Protein AF-A0A9D6UN25-F1 (afdb_monomer_lite)

Secondary structure (DSSP, 8-state):
--PPPP-------EEEEEEEEEEEEEETTEEEEEEEEEEEEEESEEEEEEEEEEEEEEE-GGG-EEEEEEEEES--HHHHS-S-STTHHHHHHHHHT----EEEETTEEEE-EEEEEEEEEEEEETTEEEEEEEEEEEEEEEEEEE---TTSS-TTTEEE-TTSS-EEEEEEEEEEEEEEEEEEEEEETTEEEEEEEEEEEEEEE-S-TTSSHHHHHHHHEEEEEEEEEEEEEEEE-TTT--EEEEEEEEE-SS-BPP----SS-S----SEEEEEEEEEEP--TT--S-EEEEEEE--TT--S------TT-

Radius of gyration: 21.94 Å; chains: 1; bounding box: 62×47×75 Å

pLDDT: mean 82.1, std 14.58, range [36.0, 97.31]

Foldseek 3Di:
DDDPDPPPPAFDKDKDKDKDWDKDDPDVQKIKTWIWMWMWIDHVHTDIDIKIKMKIWGHPDQQFIKIKIKIKFDDPLCLQDPCDDPCNVVSVVVSVVDDFDWWAAQQDIDTKMKIKIKMKTWHDDPQKIKMKMKMKMKIAQDKDKAQDPPPLDDPRAWDQDPVDNITIGGLGIAMKIKMKIKMKGDPDPWKIKMKMKMKIWWWAFAPACQPDGSVSVSVRTHTDIKIKMKMKMWGADPPQRKIKIKMEMDIDARTQDHPDSDSHDNDDDAYAIKIKIKTWDPDDPPDPDIDIDIDIDHRPVPGRDHDDDDPVD

Sequence (313 aa):
MSGPGNAQEMPVFRTMSLKVADRQQITEGISLDYGALMEAVAFIERLNVFSPWARLNYDLGEAGRIEVGFSSGAPATDLLTPASGDNAAQNALLGLAMFPRVSMRDGRARVQNNQTYEIGYRKVDGGRTYAASLYQDSVRNGTVLMSAPLGFFGTADLLPDLASNSSIFNVGSYRSVGYTASVAQSISQHWTASMAVGNSGVLAPVGDINSGGADGVRHNLRPVRRPWATARISGQFPRSGTRLAGAYMWTTHGTLGPAHAWLTQSWQPQLGLNLQVKQPIPAMGGIPGRFEMTAELRNLLAQGYVPLMSPDG

Structure (mmCIF, N/CA/C/O backbone):
data_AF-A0A9D6UN25-F1
#
_entry.id   AF-A0A9D6UN25-F1
#
loop_
_atom_site.group_PDB
_atom_site.id
_atom_site.type_symbol
_atom_site.label_atom_id
_atom_site.label_alt_id
_atom_site.label_comp_id
_atom_site.label_asym_id
_atom_site.label_entity_id
_atom_site.label_seq_id
_atom_site.pdbx_PDB_ins_code
_atom_site.Cartn_x
_atom_site.Cartn_y
_atom_site.Cartn_z
_atom_site.occupancy
_atom_site.B_iso_or_equiv
_atom_site.auth_seq_id
_atom_site.auth_comp_id
_atom_site.auth_asym_id
_atom_site.auth_atom_id
_atom_site.pdbx_PDB_model_num
ATOM 1 N N . MET A 1 1 ? -1.541 24.120 -47.871 1.00 36.69 1 MET A N 1
ATOM 2 C CA . MET A 1 1 ? -2.230 22.823 -48.029 1.00 36.69 1 MET A CA 1
ATOM 3 C C . MET A 1 1 ? -1.881 21.979 -46.820 1.00 36.69 1 MET A C 1
ATOM 5 O O . MET A 1 1 ? -0.739 21.566 -46.691 1.00 36.69 1 MET A O 1
ATOM 9 N N . SER A 1 2 ? -2.828 21.840 -45.899 1.00 38.00 2 SER A N 1
ATOM 10 C CA . SER A 1 2 ? -2.660 21.179 -44.602 1.00 38.00 2 SER A CA 1
ATOM 11 C C . SER A 1 2 ? -3.348 19.818 -44.689 1.00 38.00 2 SER A C 1
ATOM 13 O O . SER A 1 2 ? -4.555 19.771 -44.917 1.00 38.00 2 SER A O 1
ATOM 15 N N . GLY A 1 3 ? -2.598 18.722 -44.579 1.00 36.00 3 GLY A N 1
ATOM 16 C CA . GLY A 1 3 ? -3.182 17.383 -44.470 1.00 36.00 3 GLY A CA 1
ATOM 17 C C . GLY A 1 3 ? -3.699 17.147 -43.046 1.00 36.00 3 GLY A C 1
ATOM 18 O O . GLY A 1 3 ? -3.034 17.580 -42.102 1.00 36.00 3 GLY A O 1
ATOM 19 N N . PRO A 1 4 ? -4.858 16.496 -42.851 1.00 44.06 4 PRO A N 1
ATOM 20 C CA . PRO A 1 4 ? -5.303 16.124 -41.517 1.00 44.06 4 PRO A CA 1
ATOM 21 C C . PRO A 1 4 ? -4.364 15.037 -40.986 1.00 44.06 4 PRO A C 1
ATOM 23 O O . PRO A 1 4 ? -4.257 13.955 -41.561 1.00 44.06 4 PRO A O 1
ATOM 26 N N . GLY A 1 5 ? -3.638 15.347 -39.911 1.00 39.81 5 GLY A N 1
ATOM 27 C CA . GLY A 1 5 ? -2.877 14.351 -39.167 1.00 39.81 5 GLY A CA 1
ATOM 28 C C . GLY A 1 5 ? -3.845 13.306 -38.629 1.00 39.81 5 GLY A C 1
ATOM 29 O O . GLY A 1 5 ? -4.787 13.652 -37.917 1.00 39.81 5 GLY A O 1
ATOM 30 N N . ASN A 1 6 ? -3.638 12.046 -39.012 1.00 38.91 6 ASN A N 1
ATOM 31 C CA . ASN A 1 6 ? -4.388 10.917 -38.478 1.00 38.91 6 ASN A CA 1
ATOM 32 C C . ASN A 1 6 ? -4.366 10.993 -36.949 1.00 38.91 6 ASN A C 1
ATOM 34 O O . ASN A 1 6 ? -3.294 10.958 -36.342 1.00 38.91 6 ASN A O 1
ATOM 38 N N . ALA A 1 7 ? -5.545 11.103 -36.334 1.00 42.62 7 ALA A N 1
ATOM 39 C CA . ALA A 1 7 ? -5.691 10.856 -34.912 1.00 42.62 7 ALA A CA 1
ATOM 40 C C . ALA A 1 7 ? -5.184 9.432 -34.668 1.00 42.62 7 ALA A C 1
ATOM 42 O O . ALA A 1 7 ? -5.748 8.473 -35.191 1.00 42.62 7 ALA A O 1
ATOM 43 N N . GLN A 1 8 ? -4.063 9.301 -33.965 1.00 48.19 8 GLN A N 1
ATOM 44 C CA . GLN A 1 8 ? -3.516 8.002 -33.622 1.00 48.19 8 GLN A CA 1
ATOM 45 C C . GLN A 1 8 ? -4.545 7.310 -32.726 1.00 48.19 8 GLN A C 1
ATOM 47 O O . GLN A 1 8 ? -4.742 7.730 -31.587 1.00 48.19 8 GLN A O 1
ATOM 52 N N . GLU A 1 9 ? -5.262 6.321 -33.271 1.00 51.62 9 GLU A N 1
ATOM 53 C CA . GLU A 1 9 ? -6.250 5.543 -32.525 1.00 51.62 9 GLU A CA 1
ATOM 54 C C . GLU A 1 9 ? -5.552 4.942 -31.305 1.00 51.62 9 GLU A C 1
ATOM 56 O O . GLU A 1 9 ? -4.726 4.033 -31.414 1.00 51.62 9 GLU A 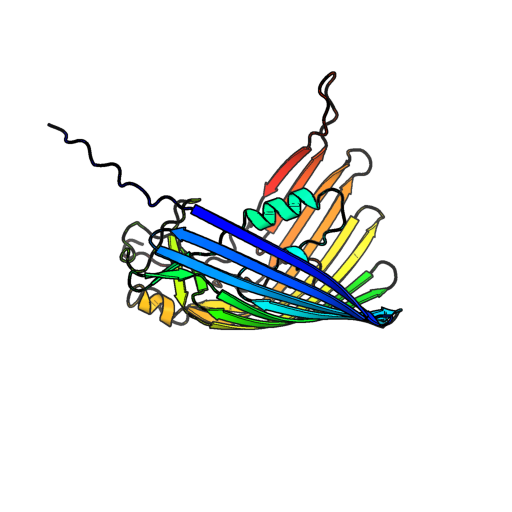O 1
ATOM 61 N N . MET A 1 10 ? -5.838 5.498 -30.127 1.00 58.22 10 MET A N 1
ATOM 62 C CA . MET A 1 10 ? -5.342 4.934 -28.885 1.00 58.22 10 MET A CA 1
ATOM 63 C C . MET A 1 10 ? -5.956 3.539 -28.715 1.00 58.22 10 MET A C 1
ATOM 65 O O . MET A 1 10 ? -7.168 3.388 -28.901 1.00 58.22 10 MET A O 1
ATOM 69 N N . PRO A 1 11 ? -5.159 2.514 -28.360 1.00 66.62 11 PRO A N 1
ATOM 70 C CA . PRO A 1 11 ? -5.677 1.171 -28.151 1.00 66.62 11 PRO A CA 1
ATOM 71 C C . PRO A 1 11 ? -6.823 1.198 -27.141 1.00 66.62 11 PRO A C 1
ATOM 73 O O . PRO A 1 11 ? -6.664 1.684 -26.020 1.00 66.62 11 PRO A O 1
ATOM 76 N N . VAL A 1 12 ? -7.982 0.662 -27.529 1.00 75.25 12 VAL A N 1
ATOM 77 C CA . VAL A 1 12 ? -9.136 0.588 -26.631 1.00 75.25 12 VAL A CA 1
ATOM 78 C C . VAL A 1 12 ? -8.800 -0.358 -25.483 1.00 75.25 12 VAL A C 1
ATOM 80 O O . VAL A 1 12 ? -8.637 -1.561 -25.687 1.00 75.25 12 VAL A O 1
ATOM 83 N N . PHE A 1 13 ? -8.722 0.189 -24.273 1.00 74.00 13 PHE A N 1
ATOM 84 C CA . PHE A 1 13 ? -8.531 -0.579 -23.051 1.00 74.00 13 PHE A CA 1
ATOM 85 C C . PHE A 1 13 ? -9.849 -1.254 -22.654 1.00 74.00 13 PHE A C 1
ATOM 87 O O . PHE A 1 13 ? -10.873 -0.588 -22.495 1.00 74.00 13 PHE A O 1
ATOM 94 N N . ARG A 1 14 ? -9.846 -2.584 -22.508 1.00 81.12 14 ARG A N 1
ATOM 95 C CA . ARG A 1 14 ? -11.013 -3.352 -22.040 1.00 81.12 14 ARG A CA 1
ATOM 96 C C . ARG A 1 14 ? -10.609 -4.304 -20.932 1.00 81.12 14 ARG A C 1
ATOM 98 O O . ARG A 1 14 ? -9.611 -5.011 -21.065 1.00 81.12 14 ARG A O 1
ATOM 105 N N . THR A 1 15 ? -11.424 -4.381 -19.887 1.00 78.19 15 THR A N 1
ATOM 106 C CA . THR A 1 15 ? -11.222 -5.316 -18.781 1.00 78.19 15 THR A CA 1
ATOM 107 C C . THR A 1 15 ? -12.487 -6.090 -18.468 1.00 78.19 15 THR A C 1
ATOM 109 O O . THR A 1 15 ? -13.602 -5.589 -18.599 1.00 78.19 15 THR A O 1
ATOM 112 N N . MET A 1 16 ? -12.300 -7.335 -18.052 1.00 85.31 16 MET A N 1
ATOM 113 C CA . MET A 1 16 ? -13.329 -8.154 -17.429 1.00 85.31 16 MET A CA 1
ATOM 114 C C . MET A 1 16 ? -12.735 -8.754 -16.164 1.00 85.31 16 MET A C 1
ATOM 116 O O . MET A 1 16 ? -11.655 -9.341 -16.225 1.00 85.31 16 MET A O 1
ATOM 120 N N . SER A 1 17 ? -13.433 -8.613 -15.041 1.00 84.25 17 SER A N 1
ATOM 121 C CA . SER A 1 17 ? -13.011 -9.152 -13.753 1.00 84.25 17 SER A CA 1
ATOM 122 C C . SER A 1 17 ? -14.072 -10.084 -13.170 1.00 84.25 17 SER A C 1
ATOM 124 O O . SER A 1 17 ? -15.274 -9.839 -13.271 1.00 84.25 17 SER A O 1
ATOM 126 N N . LEU A 1 18 ? -13.617 -11.181 -12.570 1.00 86.12 18 LEU A N 1
ATOM 127 C CA . LEU A 1 18 ? -14.427 -12.118 -11.801 1.00 86.12 18 LEU A CA 1
ATOM 128 C C . LEU A 1 18 ? -13.762 -12.307 -10.444 1.00 86.12 18 LEU A C 1
ATOM 130 O O . LEU A 1 18 ? -12.589 -12.669 -10.371 1.00 86.12 18 LEU A O 1
ATOM 134 N N . LYS A 1 19 ? -14.521 -12.096 -9.372 1.00 85.00 19 LYS A N 1
ATOM 135 C CA . LYS A 1 19 ? -14.033 -12.259 -8.006 1.00 85.00 19 LYS A CA 1
ATOM 136 C C . LYS A 1 19 ? -14.842 -13.314 -7.273 1.00 85.00 19 LYS A C 1
ATOM 138 O O . LYS A 1 19 ? -16.069 -13.286 -7.319 1.00 85.00 19 LYS A O 1
ATOM 143 N N . VAL A 1 20 ? -14.148 -14.198 -6.567 1.00 88.62 20 VAL A N 1
ATOM 144 C CA . VAL A 1 20 ? -14.739 -15.197 -5.673 1.00 88.62 20 VAL A CA 1
ATOM 145 C C . VAL A 1 20 ? -14.045 -15.086 -4.323 1.00 88.62 20 VAL A C 1
ATOM 147 O O . VAL A 1 20 ? -12.822 -14.970 -4.268 1.00 88.62 20 VAL A O 1
ATOM 150 N N . ALA A 1 21 ? -14.820 -15.091 -3.244 1.00 88.62 21 ALA A N 1
ATOM 151 C CA . ALA A 1 21 ? -14.317 -15.001 -1.882 1.00 88.62 21 ALA A CA 1
ATOM 152 C C . ALA A 1 21 ? -15.248 -15.758 -0.937 1.00 88.62 21 ALA A C 1
ATOM 154 O O . ALA A 1 21 ? -16.461 -15.764 -1.151 1.00 88.62 21 ALA A O 1
ATOM 155 N N . ASP A 1 22 ? -14.680 -16.355 0.102 1.00 89.56 22 ASP A N 1
ATOM 156 C CA . ASP A 1 22 ? -15.412 -17.069 1.140 1.00 89.56 22 ASP A CA 1
ATOM 157 C C . ASP A 1 22 ? -14.678 -16.972 2.492 1.00 89.56 22 ASP A C 1
ATOM 159 O O . ASP A 1 22 ? -13.502 -16.596 2.571 1.00 89.56 22 ASP A O 1
ATOM 163 N N . ARG A 1 23 ? -15.395 -17.286 3.572 1.00 93.06 23 ARG A N 1
ATOM 164 C CA . ARG A 1 23 ? -14.870 -17.362 4.936 1.00 93.06 23 ARG A CA 1
ATOM 165 C C . ARG A 1 23 ? -15.282 -18.680 5.569 1.00 93.06 23 ARG A C 1
ATOM 167 O O . ARG A 1 23 ? -16.466 -18.962 5.718 1.00 93.06 23 ARG A O 1
ATOM 174 N N . GLN A 1 24 ? -14.299 -19.407 6.086 1.00 95.69 24 GLN A N 1
ATOM 175 C CA . GLN A 1 24 ? -14.514 -20.649 6.813 1.00 95.69 24 GLN A CA 1
ATOM 176 C C . GLN A 1 24 ? -14.057 -20.519 8.270 1.00 95.69 24 GLN A C 1
ATOM 178 O O . GLN A 1 24 ? -12.922 -20.134 8.548 1.00 95.69 24 GLN A O 1
ATOM 183 N N . GLN A 1 25 ? -14.924 -20.878 9.217 1.00 96.94 25 GLN A N 1
ATOM 184 C CA . GLN A 1 25 ? -14.521 -21.082 10.609 1.00 96.94 25 GLN A CA 1
ATOM 185 C C . GLN A 1 25 ? -13.914 -22.486 10.741 1.00 96.94 25 GLN A C 1
ATOM 187 O O . GLN A 1 25 ? -14.581 -23.465 10.410 1.00 96.94 25 GLN A O 1
ATOM 192 N N . ILE A 1 26 ? -12.662 -22.591 11.193 1.00 96.44 26 ILE A N 1
ATOM 193 C CA . ILE A 1 26 ? -11.967 -23.883 11.337 1.00 96.44 26 ILE A CA 1
ATOM 194 C C . ILE A 1 26 ? -12.243 -24.475 12.724 1.00 96.44 26 ILE A C 1
ATOM 196 O O . ILE A 1 26 ? -12.644 -25.629 12.841 1.00 96.44 26 ILE A O 1
ATOM 200 N N . THR A 1 27 ? -12.057 -23.672 13.773 1.00 95.50 27 THR A N 1
ATOM 201 C CA . THR A 1 27 ? -12.323 -24.027 15.179 1.00 95.50 27 THR A CA 1
ATOM 202 C C . THR A 1 27 ? -12.860 -22.814 15.926 1.00 95.50 27 THR A C 1
ATOM 204 O O . THR A 1 27 ? -12.886 -21.710 15.384 1.00 95.50 27 THR A O 1
ATOM 207 N N . GLU A 1 28 ? -13.211 -22.959 17.202 1.00 91.31 28 GLU A N 1
ATOM 208 C CA . GLU A 1 28 ? -13.328 -21.800 18.090 1.00 91.31 28 GLU A CA 1
ATOM 209 C C . GLU A 1 28 ? -11.982 -21.052 18.115 1.00 91.31 28 GLU A C 1
ATOM 211 O O . GLU A 1 28 ? -10.927 -21.652 18.320 1.00 91.31 28 GLU A O 1
ATOM 216 N N . GLY A 1 29 ? -12.001 -19.761 17.781 1.00 93.19 29 GLY A N 1
ATOM 217 C CA . GLY A 1 29 ? -10.808 -18.913 17.718 1.00 93.19 29 GLY A CA 1
ATOM 218 C C . GLY A 1 29 ? -10.028 -18.917 16.396 1.00 93.19 29 GLY A C 1
ATOM 219 O O . GLY A 1 29 ? -9.259 -17.987 16.189 1.00 93.19 29 GLY A O 1
ATOM 220 N N . ILE A 1 30 ? -10.226 -19.861 15.464 1.00 97.31 30 ILE A N 1
ATOM 221 C CA . ILE A 1 30 ? -9.490 -19.880 14.180 1.00 97.31 30 ILE A CA 1
ATOM 222 C C . ILE A 1 30 ? -10.441 -19.764 12.989 1.00 97.31 30 ILE A C 1
ATOM 224 O O . ILE A 1 30 ? -11.341 -20.589 12.816 1.00 97.31 30 ILE A O 1
ATOM 228 N N . SER A 1 31 ? -10.200 -18.779 12.121 1.00 96.81 31 SER A N 1
ATOM 229 C CA . SER A 1 31 ? -10.940 -18.589 10.870 1.00 96.81 31 SER A CA 1
ATOM 230 C C . SER A 1 31 ? -10.018 -18.345 9.680 1.00 96.81 31 SER A C 1
ATOM 232 O O . SER A 1 31 ? -8.928 -17.795 9.821 1.00 96.81 31 SER A O 1
ATOM 234 N N . LEU A 1 32 ? -10.469 -18.745 8.496 1.00 95.94 32 LEU A N 1
ATOM 235 C CA . LEU A 1 32 ? -9.773 -18.559 7.231 1.00 95.94 32 LEU A CA 1
ATOM 236 C C . LEU A 1 32 ? -10.644 -17.729 6.288 1.00 95.94 32 LEU A C 1
ATOM 238 O O . LEU A 1 32 ? -11.724 -18.162 5.894 1.00 95.94 32 LEU A O 1
ATOM 242 N N . ASP A 1 33 ? -10.155 -16.551 5.916 1.00 93.38 33 ASP A N 1
ATOM 243 C CA . ASP A 1 33 ? -10.656 -15.784 4.777 1.00 93.38 33 ASP A CA 1
ATOM 244 C C . ASP A 1 33 ? -9.877 -16.226 3.531 1.00 93.38 33 ASP A C 1
ATOM 246 O O . ASP A 1 33 ? -8.647 -16.278 3.581 1.00 93.38 33 ASP A O 1
ATOM 250 N N . TYR A 1 34 ? -10.530 -16.523 2.409 1.00 93.44 34 TYR A N 1
ATOM 251 C CA . TYR A 1 34 ? -9.824 -16.886 1.175 1.00 93.44 34 TYR A CA 1
ATOM 252 C C . TYR A 1 34 ? -10.600 -16.495 -0.081 1.00 93.44 34 TYR A C 1
ATOM 254 O O . TYR A 1 34 ? -11.821 -16.344 -0.066 1.00 93.44 34 TYR A O 1
ATOM 262 N N . GLY A 1 35 ? -9.888 -16.334 -1.192 1.00 91.81 35 GLY A N 1
ATOM 263 C CA . GLY A 1 35 ? -10.510 -15.974 -2.456 1.00 91.81 35 GLY A CA 1
ATOM 264 C C . GLY A 1 35 ? -9.524 -15.818 -3.601 1.00 91.81 35 GLY A C 1
ATOM 265 O O . GLY A 1 35 ? -8.320 -16.048 -3.471 1.00 91.81 35 GLY A O 1
ATOM 266 N N . ALA A 1 36 ? -10.056 -15.425 -4.751 1.00 90.38 36 ALA A N 1
ATOM 267 C CA . ALA A 1 36 ? -9.275 -15.112 -5.932 1.00 90.38 36 ALA A CA 1
ATOM 268 C C . ALA A 1 36 ? -9.967 -14.055 -6.794 1.00 90.38 36 ALA A C 1
ATOM 270 O O . ALA A 1 36 ? -11.197 -14.000 -6.894 1.00 90.38 36 ALA A O 1
ATOM 271 N N . LEU A 1 37 ? -9.147 -13.242 -7.454 1.00 87.38 37 LEU A N 1
ATOM 272 C CA . LEU A 1 37 ? -9.558 -12.325 -8.507 1.00 87.38 37 LEU A CA 1
ATOM 273 C C . LEU A 1 37 ? -8.974 -12.805 -9.842 1.00 87.38 37 LEU A C 1
ATOM 275 O O . LEU A 1 37 ? -7.771 -13.035 -9.959 1.00 87.38 37 LEU A O 1
ATOM 279 N N . MET A 1 38 ? -9.837 -12.969 -10.839 1.00 88.31 38 MET A N 1
ATOM 280 C CA . MET A 1 38 ? -9.470 -13.269 -12.219 1.00 88.31 38 MET A CA 1
ATOM 281 C C . MET A 1 38 ? -9.723 -12.039 -13.073 1.00 88.31 38 MET A C 1
ATOM 283 O O . MET A 1 38 ? -10.826 -11.497 -13.042 1.00 88.31 38 MET A O 1
ATOM 287 N N . GLU A 1 39 ? -8.739 -11.627 -13.862 1.00 86.19 39 GLU A N 1
ATOM 288 C CA . GLU A 1 39 ? -8.863 -10.464 -14.738 1.00 86.19 39 GLU A CA 1
ATOM 289 C C . GLU A 1 39 ? -8.375 -10.796 -16.140 1.00 86.19 39 GLU A C 1
ATOM 291 O O . GLU A 1 39 ? -7.289 -11.345 -16.323 1.00 86.19 39 GLU A O 1
ATOM 296 N N . ALA A 1 40 ? -9.170 -10.429 -17.138 1.00 87.25 40 ALA A N 1
ATOM 297 C CA . ALA A 1 40 ? -8.766 -10.411 -18.532 1.00 87.25 40 ALA A CA 1
ATOM 298 C C . ALA A 1 40 ? -8.636 -8.952 -18.972 1.00 87.25 40 ALA A C 1
ATOM 300 O O . ALA A 1 40 ? -9.624 -8.218 -19.001 1.00 87.25 40 ALA A O 1
ATOM 301 N N . VAL A 1 41 ? -7.421 -8.541 -19.322 1.00 82.00 41 VAL A N 1
ATOM 302 C CA . VAL A 1 41 ? -7.096 -7.198 -19.809 1.00 82.00 41 VAL A CA 1
ATOM 303 C C . VAL A 1 41 ? -6.791 -7.294 -21.296 1.00 82.00 41 VAL A C 1
ATOM 305 O O . VAL A 1 41 ? -5.956 -8.094 -21.706 1.00 82.00 41 VAL A O 1
ATOM 308 N N . ALA A 1 42 ? -7.456 -6.491 -22.115 1.00 83.00 42 ALA A N 1
ATOM 309 C CA . ALA A 1 42 ? -7.100 -6.293 -23.512 1.00 83.00 42 ALA A CA 1
ATOM 310 C C . ALA A 1 42 ? -6.612 -4.854 -23.679 1.00 83.00 42 ALA A C 1
ATOM 312 O O . ALA A 1 42 ? -7.405 -3.913 -23.628 1.00 83.00 42 ALA A O 1
ATOM 313 N N . PHE A 1 43 ? -5.300 -4.703 -23.838 1.00 73.38 43 PHE A N 1
ATOM 314 C CA . PHE A 1 43 ? -4.645 -3.424 -24.061 1.00 73.38 43 PHE A CA 1
ATOM 315 C C . PHE A 1 43 ? -3.299 -3.645 -24.741 1.00 73.38 43 PHE A C 1
ATOM 317 O O . PHE A 1 43 ? -2.364 -4.131 -24.106 1.00 73.38 43 PHE A O 1
ATOM 324 N N . ILE A 1 44 ? -3.219 -3.312 -26.034 1.00 78.06 44 ILE A N 1
ATOM 325 C CA . ILE A 1 44 ? -2.134 -3.705 -26.955 1.00 78.06 44 ILE A CA 1
ATOM 326 C C . ILE A 1 44 ? -2.081 -5.235 -27.140 1.00 78.06 44 ILE A C 1
ATOM 328 O O . ILE A 1 44 ? -2.266 -5.730 -28.247 1.00 78.06 44 ILE A O 1
ATOM 332 N N . GLU A 1 45 ? -1.934 -5.985 -26.050 1.00 80.44 45 GLU A N 1
ATOM 333 C CA . GLU A 1 45 ? -2.022 -7.440 -25.964 1.00 80.44 45 GLU A CA 1
ATOM 334 C C . GLU A 1 45 ? -3.189 -7.871 -25.059 1.00 80.44 45 GLU A C 1
ATOM 336 O O . GLU A 1 45 ? -3.726 -7.089 -24.268 1.00 80.44 45 GLU A O 1
ATOM 341 N N . ARG A 1 46 ? -3.588 -9.145 -25.160 1.00 84.69 46 ARG A N 1
ATOM 342 C CA . ARG A 1 46 ? -4.517 -9.765 -24.209 1.00 84.69 46 ARG A CA 1
ATOM 343 C C . ARG A 1 46 ? -3.728 -10.454 -23.099 1.00 84.69 46 ARG A C 1
ATOM 345 O O . ARG A 1 46 ? -2.940 -11.355 -23.368 1.00 84.69 46 ARG A O 1
ATOM 352 N N . LEU A 1 47 ? -3.998 -10.075 -21.857 1.00 85.44 47 LEU A N 1
ATOM 353 C CA . LEU A 1 47 ? -3.340 -10.576 -20.655 1.00 85.44 47 LEU A CA 1
ATOM 354 C C . LEU A 1 47 ? -4.399 -11.160 -19.718 1.00 85.44 47 LEU A C 1
ATOM 356 O O . LEU A 1 47 ? -5.442 -10.548 -19.506 1.00 85.44 47 LEU A O 1
ATOM 360 N N . ASN A 1 48 ? -4.127 -12.337 -19.157 1.00 88.38 48 ASN A N 1
ATOM 361 C CA . ASN A 1 48 ? -4.973 -12.953 -18.136 1.00 88.38 48 ASN A CA 1
ATOM 362 C C . ASN A 1 48 ? -4.197 -13.010 -16.821 1.00 88.38 48 ASN A C 1
ATOM 364 O O . ASN A 1 48 ? -3.062 -13.490 -16.791 1.00 88.38 48 ASN A O 1
ATOM 368 N N . VAL A 1 49 ? -4.807 -12.522 -15.748 1.00 87.06 49 VAL A N 1
ATOM 369 C CA . VAL A 1 49 ? -4.202 -12.413 -14.422 1.00 87.06 49 VAL A CA 1
ATOM 370 C C . VAL A 1 49 ? -5.050 -13.207 -13.438 1.00 87.06 49 VAL A C 1
ATOM 372 O O . VAL A 1 49 ? -6.269 -13.060 -13.396 1.00 87.06 49 VAL A O 1
ATOM 375 N N . PHE A 1 50 ? -4.394 -14.060 -12.654 1.00 90.31 50 PHE A N 1
ATOM 376 C CA . PHE A 1 50 ? -5.003 -14.811 -11.562 1.00 90.31 50 PHE A CA 1
ATOM 377 C C . PHE A 1 50 ? -4.348 -14.387 -10.249 1.00 90.31 50 PHE A C 1
ATOM 379 O O . PHE A 1 50 ? -3.135 -14.542 -10.085 1.00 90.31 50 PHE A O 1
ATOM 386 N N . SER A 1 51 ? -5.154 -13.852 -9.337 1.00 91.00 51 SER A N 1
ATOM 387 C CA . SER A 1 51 ? -4.702 -13.188 -8.116 1.00 91.00 51 SER A CA 1
ATOM 388 C C . SER A 1 51 ? -5.335 -13.839 -6.875 1.00 91.00 51 SER A C 1
ATOM 390 O O . SER A 1 51 ? -6.365 -13.358 -6.391 1.00 91.00 51 SER A O 1
ATOM 392 N N . PRO A 1 52 ? -4.799 -14.975 -6.389 1.00 93.25 52 PRO A N 1
ATOM 393 C CA . PRO A 1 52 ? -5.297 -15.643 -5.191 1.00 93.25 52 PRO A CA 1
ATOM 394 C C . PRO A 1 52 ? -4.858 -14.922 -3.914 1.00 93.25 52 PRO A C 1
ATOM 396 O O . PRO A 1 52 ? -3.783 -14.319 -3.856 1.00 93.25 52 PRO A O 1
ATOM 399 N N . TRP A 1 53 ? -5.661 -15.048 -2.862 1.00 92.81 53 TRP A N 1
ATOM 400 C CA . TRP A 1 53 ? -5.346 -14.533 -1.535 1.00 92.81 53 TRP A CA 1
A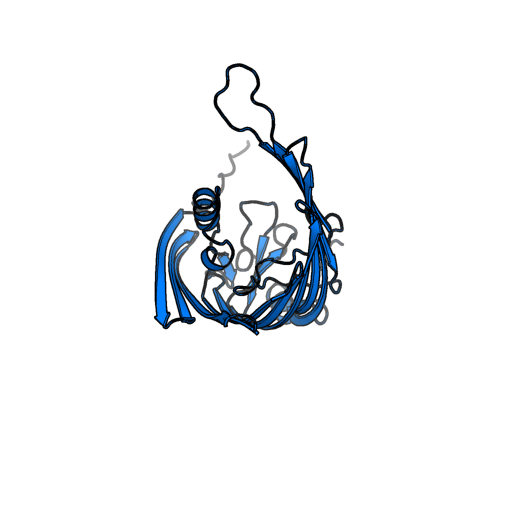TOM 401 C C . TRP A 1 53 ? -5.957 -15.402 -0.435 1.00 92.81 53 TRP A C 1
ATOM 403 O O . TRP A 1 53 ? -6.953 -16.098 -0.639 1.00 92.81 53 TRP A O 1
ATOM 413 N N . ALA A 1 54 ? -5.346 -15.354 0.745 1.00 94.25 54 ALA A N 1
ATOM 414 C CA . ALA A 1 54 ? -5.847 -16.002 1.947 1.00 94.25 54 ALA A CA 1
ATOM 415 C C . ALA A 1 54 ? -5.379 -15.250 3.199 1.00 94.25 54 ALA A C 1
ATOM 417 O O . ALA A 1 54 ? -4.287 -14.682 3.214 1.00 94.25 54 ALA A O 1
ATOM 418 N N . ARG A 1 55 ? -6.180 -15.268 4.264 1.00 94.62 55 ARG A N 1
ATOM 419 C CA . ARG A 1 55 ? -5.797 -14.791 5.592 1.00 94.62 55 ARG A CA 1
ATOM 420 C C . ARG A 1 55 ? -6.315 -15.735 6.665 1.00 94.62 55 ARG A C 1
ATOM 422 O O . ARG A 1 55 ? -7.521 -15.903 6.825 1.00 94.62 55 ARG A O 1
ATOM 429 N N . LEU A 1 56 ? -5.393 -16.316 7.420 1.00 96.19 56 LEU A N 1
ATOM 430 C CA . LEU A 1 56 ? -5.698 -17.056 8.635 1.00 96.19 56 LEU A CA 1
ATOM 431 C C . LEU A 1 56 ? -5.759 -16.073 9.805 1.00 96.19 56 LEU A C 1
ATOM 433 O O . LEU A 1 56 ? -4.824 -15.302 10.010 1.00 96.19 56 LEU A O 1
ATOM 437 N N . ASN A 1 57 ? -6.832 -16.121 10.581 1.00 96.06 57 ASN A N 1
ATOM 438 C CA . ASN A 1 57 ? -7.010 -15.332 11.790 1.00 96.06 57 ASN A CA 1
ATOM 439 C C . ASN A 1 57 ? -7.052 -16.282 12.986 1.00 96.06 57 ASN A C 1
ATOM 441 O O . ASN A 1 57 ? -7.846 -17.222 12.990 1.00 96.06 57 ASN A O 1
ATOM 445 N N . TYR A 1 58 ? -6.236 -16.015 14.001 1.00 97.19 58 TYR A N 1
ATOM 446 C CA . TYR A 1 58 ? -6.234 -16.746 15.260 1.00 97.19 58 TYR A CA 1
ATOM 447 C C . TYR A 1 58 ? -6.486 -15.788 16.426 1.00 97.19 58 TYR A C 1
ATOM 449 O O . TYR A 1 58 ? -5.642 -14.961 16.769 1.00 97.19 58 TYR A O 1
ATOM 457 N N . ASP A 1 59 ? -7.676 -15.886 17.004 1.00 96.25 59 ASP A N 1
ATOM 458 C CA . ASP A 1 59 ? -8.118 -15.155 18.180 1.00 96.25 59 ASP A CA 1
ATOM 459 C C . ASP A 1 59 ? -7.629 -15.852 19.458 1.00 96.25 59 ASP A C 1
ATOM 461 O O . ASP A 1 59 ? -7.968 -17.005 19.726 1.00 96.25 59 ASP A O 1
ATOM 465 N N . LEU A 1 60 ? -6.812 -15.142 20.232 1.00 95.62 60 LEU A N 1
ATOM 466 C CA . LEU A 1 60 ? -6.239 -15.593 21.500 1.00 95.62 60 LEU A CA 1
ATOM 467 C C . LEU A 1 60 ? -7.014 -15.011 22.699 1.00 95.62 60 LEU A C 1
ATOM 469 O O . LEU A 1 60 ? -6.496 -14.988 23.818 1.00 95.62 60 LEU A O 1
ATOM 473 N N . GLY A 1 61 ? -8.220 -14.477 22.475 1.00 93.88 61 GLY A N 1
ATOM 474 C CA . GLY A 1 61 ? -9.011 -13.801 23.499 1.00 93.88 61 GLY A CA 1
ATOM 475 C C . GLY A 1 61 ? -8.326 -12.522 23.985 1.00 93.88 61 GLY A C 1
ATOM 476 O O . GLY A 1 61 ? -7.920 -11.668 23.196 1.00 93.88 61 GLY A O 1
ATOM 477 N N . GLU A 1 62 ? -8.153 -12.385 25.300 1.00 93.69 62 GLU A N 1
ATOM 478 C CA . GLU A 1 62 ? -7.528 -11.200 25.914 1.00 93.69 62 GLU A CA 1
ATOM 479 C C . GLU A 1 62 ? -6.054 -11.005 25.517 1.00 93.69 62 GLU A C 1
ATOM 481 O O . GLU A 1 62 ? -5.514 -9.895 25.586 1.00 93.69 62 GLU A O 1
ATOM 486 N N . ALA A 1 63 ? -5.383 -12.070 25.065 1.00 94.94 63 ALA A N 1
ATOM 487 C CA . ALA A 1 63 ? -4.012 -11.985 24.579 1.00 94.94 63 ALA A CA 1
ATOM 488 C C . ALA A 1 63 ? -3.911 -11.328 23.190 1.00 94.94 63 ALA A C 1
ATOM 490 O O . ALA A 1 63 ? -2.804 -10.983 22.780 1.00 94.94 63 ALA A O 1
ATOM 491 N N . GLY A 1 64 ? -5.024 -11.093 22.490 1.00 95.31 64 GLY A N 1
ATOM 492 C CA . GLY A 1 64 ? -5.067 -10.439 21.182 1.00 95.31 64 GLY A CA 1
ATOM 493 C C . GLY A 1 64 ? -5.311 -11.417 20.034 1.00 95.31 64 GLY A C 1
ATOM 494 O O . GLY A 1 64 ? -5.926 -12.462 20.206 1.00 95.31 64 GLY A O 1
ATOM 495 N N . ARG A 1 65 ? -4.847 -11.066 18.836 1.00 96.50 65 ARG A N 1
ATOM 496 C CA . ARG A 1 65 ? -5.055 -11.835 17.607 1.00 96.50 65 ARG A CA 1
ATOM 497 C C . ARG A 1 65 ? -3.774 -11.918 16.795 1.00 96.50 65 ARG A C 1
ATOM 499 O O . ARG A 1 65 ? -3.074 -10.917 16.658 1.00 96.50 65 ARG A O 1
ATOM 506 N N . ILE A 1 66 ? -3.515 -13.088 16.224 1.00 97.31 66 ILE A N 1
ATOM 507 C CA . ILE A 1 66 ? -2.489 -13.305 15.203 1.00 97.31 66 ILE A CA 1
ATOM 508 C C . ILE A 1 66 ? -3.178 -13.433 13.845 1.00 97.31 66 ILE A C 1
ATOM 510 O O . ILE A 1 66 ? -4.199 -14.107 13.720 1.00 97.31 66 ILE A O 1
ATOM 514 N N . GLU A 1 67 ? -2.624 -12.792 12.826 1.00 95.69 67 GLU A N 1
ATOM 515 C CA . GLU A 1 67 ? -3.127 -12.834 11.456 1.00 95.69 67 GLU A CA 1
ATOM 516 C C . GLU A 1 67 ? -1.980 -13.233 10.526 1.00 95.69 67 GLU A C 1
ATOM 518 O O . GLU A 1 67 ? -0.891 -12.671 10.602 1.00 95.69 67 GLU A O 1
ATOM 523 N N . VAL A 1 68 ? -2.202 -14.215 9.656 1.00 96.69 68 VAL A N 1
ATOM 524 C CA . VAL A 1 68 ? -1.224 -14.647 8.648 1.00 96.69 68 VAL A CA 1
ATOM 525 C C . VAL A 1 68 ? -1.852 -14.469 7.280 1.00 96.69 68 VAL A C 1
ATOM 527 O O . VAL A 1 68 ? -2.842 -15.125 6.964 1.00 96.69 68 VAL A O 1
ATOM 530 N N . GLY A 1 69 ? -1.300 -13.558 6.489 1.00 93.44 69 GLY A N 1
ATOM 531 C CA . GLY A 1 69 ? -1.798 -13.181 5.175 1.00 93.44 69 GLY A CA 1
ATOM 532 C C . GLY A 1 69 ? -0.915 -13.691 4.043 1.00 93.44 69 GLY A C 1
ATOM 533 O O . GLY A 1 69 ? 0.314 -13.689 4.130 1.00 93.44 69 GLY A O 1
ATOM 534 N N . PHE A 1 70 ? -1.561 -14.070 2.949 1.00 94.12 70 PHE A N 1
ATOM 535 C CA . PHE A 1 70 ? -0.952 -14.320 1.654 1.00 94.12 70 PHE A CA 1
ATOM 536 C C . PHE A 1 70 ? -1.761 -13.612 0.569 1.00 94.12 70 PHE A C 1
ATOM 538 O O . PHE A 1 70 ? -2.992 -13.674 0.557 1.00 94.12 70 PHE A O 1
ATOM 545 N N . SER A 1 71 ? -1.077 -12.984 -0.380 1.00 91.94 71 SER A N 1
ATOM 546 C CA . SER A 1 71 ? -1.701 -12.509 -1.612 1.00 91.94 71 SER A CA 1
ATOM 547 C C . SER A 1 71 ? -0.742 -12.627 -2.790 1.00 91.94 71 SER A C 1
ATOM 549 O O . SER A 1 71 ? 0.481 -12.603 -2.636 1.00 91.94 71 SER A O 1
ATOM 551 N N . SER A 1 72 ? -1.307 -12.787 -3.981 1.00 90.88 72 SER A N 1
ATOM 552 C CA . SER A 1 72 ? -0.572 -12.800 -5.238 1.00 90.88 72 SER A CA 1
ATOM 553 C C . SER A 1 72 ? -1.325 -11.990 -6.291 1.00 90.88 72 SER A C 1
ATOM 555 O O . SER A 1 72 ? -2.549 -12.033 -6.328 1.00 90.88 72 SER A O 1
ATOM 557 N N . GLY A 1 73 ? -0.607 -11.321 -7.191 1.00 85.56 73 GLY A N 1
ATOM 558 C CA . GLY A 1 73 ? -1.179 -10.540 -8.285 1.00 85.56 73 GLY A CA 1
ATOM 559 C C . GLY A 1 73 ? -1.641 -9.148 -7.855 1.00 85.56 73 GLY A C 1
ATOM 560 O O . GLY A 1 73 ? -0.849 -8.353 -7.342 1.00 85.56 73 GLY A O 1
ATOM 561 N N . ALA A 1 74 ? -2.904 -8.840 -8.143 1.00 74.25 74 ALA A N 1
ATOM 562 C CA . ALA A 1 74 ? -3.542 -7.574 -7.801 1.00 74.25 74 ALA A CA 1
ATOM 563 C C . ALA A 1 74 ? -3.765 -7.439 -6.277 1.00 74.25 74 ALA A C 1
ATOM 565 O O . ALA A 1 74 ? -3.896 -8.452 -5.583 1.00 74.25 74 ALA A O 1
ATOM 566 N N . PRO A 1 75 ? -3.825 -6.208 -5.725 1.00 67.00 75 PRO A N 1
ATOM 567 C CA . PRO A 1 75 ? -4.062 -6.002 -4.298 1.00 67.00 75 PRO A CA 1
ATOM 568 C C . PRO A 1 75 ? -5.362 -6.671 -3.830 1.00 67.00 75 PRO A C 1
ATOM 570 O O . PRO A 1 75 ? -6.418 -6.457 -4.424 1.00 67.00 75 PRO A O 1
ATOM 573 N N . ALA A 1 76 ? -5.305 -7.434 -2.735 1.00 66.06 76 ALA A N 1
ATOM 574 C CA . ALA A 1 76 ? -6.471 -8.091 -2.143 1.00 66.06 76 ALA A CA 1
ATOM 575 C C . ALA A 1 76 ? -7.357 -7.071 -1.400 1.00 66.06 76 ALA A C 1
ATOM 577 O O . ALA A 1 76 ? -7.334 -6.978 -0.172 1.00 66.06 76 ALA A O 1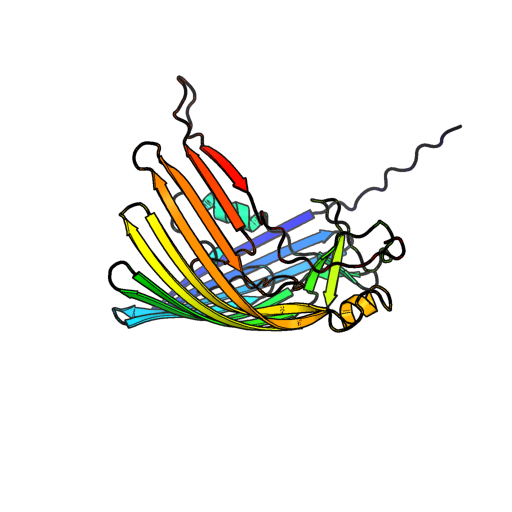
ATOM 578 N N . THR A 1 77 ? -8.132 -6.274 -2.141 1.00 65.44 77 THR A N 1
ATOM 579 C CA . THR A 1 77 ? -8.953 -5.178 -1.590 1.00 65.44 77 THR A CA 1
ATOM 580 C C . THR A 1 77 ? -9.947 -5.641 -0.521 1.00 65.44 77 THR A C 1
ATOM 582 O O . THR A 1 77 ? -10.240 -4.883 0.398 1.00 65.44 77 THR A O 1
ATOM 585 N N . ASP A 1 78 ? -10.401 -6.895 -0.572 1.00 61.09 78 ASP A N 1
ATOM 586 C CA . ASP A 1 78 ? -11.289 -7.488 0.444 1.00 61.09 78 ASP A CA 1
ATOM 587 C C . ASP A 1 78 ? -10.643 -7.626 1.820 1.00 61.09 78 ASP A C 1
ATOM 589 O O . ASP A 1 78 ? -11.314 -7.526 2.846 1.00 61.09 78 ASP A O 1
ATOM 593 N N . LEU A 1 79 ? -9.326 -7.833 1.851 1.00 63.06 79 LEU A N 1
ATOM 594 C CA . LEU A 1 79 ? -8.565 -7.880 3.093 1.00 63.06 79 LEU A CA 1
ATOM 595 C C . LEU A 1 79 ? -8.241 -6.469 3.601 1.00 63.06 79 LEU A C 1
ATOM 597 O O . LEU A 1 79 ? -8.181 -6.264 4.813 1.00 63.06 79 LEU A O 1
ATOM 601 N N . LEU A 1 80 ? -8.065 -5.512 2.680 1.00 62.00 80 LEU A N 1
ATOM 602 C CA . LEU A 1 80 ? -7.660 -4.125 2.949 1.00 62.00 80 LEU A CA 1
ATOM 603 C C . LEU A 1 80 ? -8.821 -3.216 3.381 1.00 62.00 80 LEU A C 1
ATOM 605 O O . LEU A 1 80 ? -8.609 -2.237 4.094 1.00 62.00 80 LEU A O 1
ATOM 609 N N . THR A 1 81 ? -10.043 -3.524 2.951 1.00 59.19 81 THR A N 1
ATOM 610 C CA . THR A 1 81 ? -11.266 -2.816 3.344 1.00 59.19 81 THR A CA 1
ATOM 611 C C . THR A 1 81 ? -12.237 -3.813 3.965 1.00 59.19 81 THR A C 1
ATOM 613 O O . THR A 1 81 ? -12.832 -4.597 3.229 1.00 59.19 81 THR A O 1
ATOM 616 N N . PRO A 1 82 ? -12.424 -3.813 5.299 1.00 47.59 82 PRO A N 1
ATOM 617 C CA . PRO A 1 82 ? -13.396 -4.692 5.934 1.00 47.59 82 PRO A CA 1
ATOM 618 C C . PRO A 1 82 ? -14.780 -4.484 5.310 1.00 47.59 82 PRO A C 1
ATOM 620 O O . PRO A 1 82 ? -15.254 -3.352 5.206 1.00 47.59 82 PRO A O 1
ATOM 623 N N . ALA A 1 83 ? -15.442 -5.576 4.922 1.00 40.56 83 ALA A N 1
ATOM 624 C CA . ALA A 1 83 ? -16.791 -5.570 4.349 1.00 40.56 83 ALA A CA 1
ATOM 625 C C . ALA A 1 83 ? -17.888 -5.083 5.325 1.00 40.56 83 ALA A C 1
ATOM 627 O O . ALA A 1 83 ? -19.065 -5.058 4.976 1.00 40.56 83 ALA A O 1
ATOM 628 N N . SER A 1 84 ? -17.527 -4.710 6.553 1.00 40.53 84 SER A N 1
ATOM 629 C CA . SER A 1 84 ? -18.451 -4.303 7.609 1.00 40.53 84 SER A CA 1
ATOM 630 C C . SER A 1 84 ? -18.538 -2.774 7.703 1.00 40.53 84 SER A C 1
ATOM 632 O O . SER A 1 84 ? -17.611 -2.114 8.171 1.00 40.53 84 SER A O 1
ATOM 634 N N . GLY A 1 85 ? -19.674 -2.218 7.271 1.00 45.25 85 GLY A N 1
ATOM 635 C CA . GLY A 1 85 ? -20.031 -0.797 7.368 1.00 45.25 85 GLY A CA 1
ATOM 636 C C . GLY A 1 85 ? -20.924 -0.344 6.206 1.00 45.25 85 GLY A C 1
ATOM 637 O O . GLY A 1 85 ? -20.971 -1.008 5.172 1.00 45.25 85 GLY A O 1
ATOM 638 N N . ASP A 1 86 ? -21.588 0.810 6.343 1.00 40.56 86 ASP A N 1
ATOM 639 C CA . ASP A 1 86 ? -22.558 1.368 5.371 1.00 40.56 86 ASP A CA 1
ATOM 640 C C . ASP A 1 86 ? -22.019 1.541 3.929 1.00 40.56 86 ASP A C 1
ATOM 642 O O . ASP A 1 86 ? -22.786 1.751 2.992 1.00 40.56 86 ASP A O 1
ATOM 646 N N . ASN A 1 87 ? -20.701 1.416 3.727 1.00 48.88 87 ASN A N 1
ATOM 647 C CA . ASN A 1 87 ? -20.012 1.622 2.451 1.00 48.88 87 ASN A CA 1
ATOM 648 C C . ASN A 1 87 ? -19.499 0.326 1.790 1.00 48.88 87 ASN A C 1
ATOM 650 O O . ASN A 1 87 ? -18.729 0.403 0.835 1.00 48.88 87 ASN A O 1
ATOM 654 N N . ALA A 1 88 ? -19.900 -0.862 2.258 1.00 52.69 88 ALA A N 1
ATOM 655 C CA . ALA A 1 88 ? -19.403 -2.145 1.741 1.00 52.69 88 ALA A CA 1
ATOM 656 C C . ALA A 1 88 ? -19.574 -2.305 0.214 1.00 52.69 88 ALA A C 1
ATOM 658 O O . ALA A 1 88 ? -18.649 -2.731 -0.477 1.00 52.69 88 ALA A O 1
ATOM 659 N N . ALA A 1 89 ? -20.723 -1.888 -0.331 1.00 51.66 89 ALA A N 1
ATOM 660 C CA . ALA A 1 89 ? -20.993 -1.930 -1.770 1.00 51.66 89 ALA A CA 1
ATOM 661 C C . ALA A 1 89 ? -20.138 -0.926 -2.570 1.00 51.66 89 ALA A C 1
ATOM 663 O O . ALA A 1 89 ? -19.651 -1.250 -3.650 1.00 51.66 89 ALA A O 1
ATOM 664 N N . GLN A 1 90 ? -19.900 0.274 -2.028 1.00 53.75 90 GLN A N 1
ATOM 665 C CA . GLN A 1 90 ? -19.021 1.269 -2.656 1.00 53.75 90 GLN A CA 1
ATOM 666 C C . GLN A 1 90 ? -17.561 0.800 -2.641 1.00 53.75 90 GLN A C 1
ATOM 668 O O . GLN A 1 90 ? -16.869 0.929 -3.645 1.00 53.75 90 GLN A O 1
ATOM 673 N N . ASN A 1 91 ? -17.111 0.178 -1.548 1.00 58.59 91 ASN A N 1
ATOM 674 C CA . ASN A 1 91 ? -15.770 -0.400 -1.443 1.00 58.59 91 ASN A CA 1
ATOM 675 C C . ASN A 1 91 ? -15.567 -1.558 -2.434 1.00 58.59 91 ASN A C 1
ATOM 677 O O . ASN A 1 91 ? -14.517 -1.644 -3.068 1.00 58.59 91 ASN A O 1
ATOM 681 N N . ALA A 1 92 ? -16.585 -2.405 -2.630 1.00 58.12 92 ALA A N 1
ATOM 682 C CA . ALA A 1 92 ? -16.555 -3.461 -3.640 1.00 58.12 92 ALA A CA 1
ATOM 683 C C . ALA A 1 92 ? -16.444 -2.897 -5.070 1.00 58.12 92 ALA A C 1
ATOM 685 O O . ALA A 1 92 ? -15.659 -3.410 -5.867 1.00 58.12 92 ALA A O 1
ATOM 686 N N . LEU A 1 93 ? -17.168 -1.814 -5.382 1.00 56.34 93 LEU A N 1
ATOM 687 C CA . LEU A 1 93 ? -17.084 -1.126 -6.677 1.00 56.34 93 LEU A CA 1
ATOM 688 C C . LEU A 1 93 ? -15.728 -0.434 -6.891 1.00 56.34 93 LEU A C 1
ATOM 690 O O . LEU A 1 93 ? -15.175 -0.502 -7.985 1.00 56.34 93 LEU A O 1
ATOM 694 N N . LEU A 1 94 ? -15.155 0.179 -5.851 1.00 59.16 94 LEU A N 1
ATOM 695 C CA . LEU A 1 94 ? -13.815 0.778 -5.906 1.00 59.16 94 LEU A CA 1
ATOM 696 C C . LEU A 1 94 ? -12.721 -0.276 -6.131 1.00 59.16 94 LEU A C 1
ATOM 698 O O . LEU A 1 94 ? -11.763 -0.013 -6.854 1.00 59.16 94 LEU A O 1
ATOM 702 N N . GLY A 1 95 ? -12.880 -1.480 -5.572 1.00 59.09 95 GLY A N 1
ATOM 703 C CA . GLY A 1 95 ? -11.991 -2.611 -5.845 1.00 59.09 95 GLY A CA 1
ATOM 704 C C . GLY A 1 95 ? -12.049 -3.088 -7.301 1.00 59.09 95 GLY A C 1
ATOM 705 O O . GLY A 1 95 ? -11.016 -3.427 -7.864 1.00 59.09 95 GLY A O 1
ATOM 706 N N . LEU A 1 96 ? -13.226 -3.043 -7.939 1.00 53.19 96 LEU A N 1
ATOM 707 C CA . LEU A 1 96 ? -13.394 -3.361 -9.368 1.00 53.19 96 LEU A CA 1
ATOM 708 C C . LEU A 1 96 ? -12.806 -2.288 -10.299 1.00 53.19 96 LEU A C 1
ATOM 710 O O . LEU A 1 96 ? -12.499 -2.583 -11.451 1.00 53.19 96 LEU A O 1
ATOM 714 N N . ALA A 1 97 ? -12.655 -1.054 -9.810 1.00 53.84 97 ALA A N 1
ATOM 715 C CA . ALA A 1 97 ? -12.052 0.056 -10.547 1.00 53.84 97 ALA A CA 1
ATOM 716 C C . ALA A 1 97 ? -10.512 0.086 -10.456 1.00 53.84 97 ALA A C 1
ATOM 718 O O . ALA A 1 97 ? -9.874 0.915 -11.106 1.00 53.84 97 ALA A O 1
ATOM 719 N N . MET A 1 98 ? -9.899 -0.788 -9.649 1.00 63.50 98 MET A N 1
ATOM 720 C CA . MET A 1 98 ? -8.444 -0.893 -9.542 1.00 63.50 98 MET A CA 1
ATOM 721 C C . MET A 1 98 ? -7.906 -1.700 -10.721 1.00 63.50 98 MET A C 1
ATOM 723 O O . MET A 1 98 ? -8.007 -2.921 -10.752 1.00 63.50 98 MET A O 1
ATOM 727 N N . PHE A 1 99 ? -7.328 -1.009 -11.698 1.00 64.81 99 PHE A N 1
ATOM 728 C CA . PHE A 1 99 ? -6.770 -1.659 -12.877 1.00 64.81 99 PHE A CA 1
ATOM 729 C C . PHE A 1 99 ? -5.449 -2.379 -12.565 1.00 64.81 99 PHE A C 1
ATOM 731 O O . PHE A 1 99 ? -4.619 -1.849 -11.811 1.00 64.81 99 PHE A O 1
ATOM 738 N N . PRO A 1 100 ? -5.190 -3.540 -13.196 1.00 73.38 100 PRO A N 1
ATOM 739 C CA . PRO A 1 100 ? -3.869 -4.145 -13.189 1.00 73.38 100 PRO A CA 1
ATOM 740 C C . PRO A 1 100 ? -2.854 -3.143 -13.725 1.00 73.38 100 PRO A C 1
ATOM 742 O O . PRO A 1 100 ? -3.059 -2.535 -14.777 1.00 73.38 100 PRO A O 1
ATOM 745 N N . ARG A 1 101 ? -1.736 -2.973 -13.019 1.00 81.06 101 ARG A N 1
ATOM 746 C CA . ARG A 1 101 ? -0.674 -2.090 -13.506 1.00 81.06 101 ARG A CA 1
ATOM 747 C C . ARG A 1 101 ? 0.029 -2.772 -14.672 1.00 81.06 101 ARG A C 1
ATOM 749 O O . ARG A 1 101 ? 0.726 -3.771 -14.483 1.00 81.06 101 ARG A O 1
ATOM 756 N N . VAL A 1 102 ? -0.179 -2.237 -15.870 1.00 85.88 102 VAL A N 1
ATOM 757 C CA . VAL A 1 102 ? 0.477 -2.675 -17.104 1.00 85.88 102 VAL A CA 1
ATOM 758 C C . VAL A 1 102 ? 1.620 -1.717 -17.422 1.00 85.88 102 VAL A C 1
ATOM 760 O O . VAL A 1 102 ? 1.528 -0.519 -17.182 1.00 85.88 102 VAL A O 1
ATOM 763 N N . SER A 1 103 ? 2.714 -2.252 -17.947 1.00 88.75 103 SER A N 1
ATOM 764 C CA . SER A 1 103 ? 3.876 -1.495 -18.419 1.00 88.75 103 SER A CA 1
ATOM 765 C C . SER A 1 103 ? 4.415 -2.098 -19.710 1.00 88.75 103 SER A C 1
ATOM 767 O O . SER A 1 103 ? 4.053 -3.220 -20.066 1.00 88.75 103 SER A O 1
ATOM 769 N N . MET A 1 104 ? 5.301 -1.372 -20.386 1.00 89.88 104 MET A N 1
ATOM 770 C CA . MET A 1 104 ? 6.039 -1.868 -21.545 1.00 89.88 104 MET A CA 1
ATOM 771 C C . MET A 1 104 ? 7.458 -2.263 -21.141 1.00 89.88 104 MET A C 1
ATOM 773 O O . MET A 1 104 ? 8.089 -1.607 -20.309 1.00 89.88 104 MET A O 1
ATOM 777 N N . ARG A 1 105 ? 7.946 -3.364 -21.708 1.00 89.94 105 ARG A N 1
ATOM 778 C CA . ARG A 1 105 ? 9.346 -3.773 -21.604 1.00 89.94 105 ARG A CA 1
ATOM 779 C C . ARG A 1 105 ? 9.751 -4.513 -22.866 1.00 89.94 105 ARG A C 1
ATOM 781 O O . ARG A 1 105 ? 9.111 -5.512 -23.205 1.00 89.94 105 ARG A O 1
ATOM 788 N N . ASP A 1 106 ? 10.811 -4.046 -23.518 1.00 88.88 106 ASP A N 1
ATOM 789 C CA . ASP A 1 106 ? 11.324 -4.631 -24.762 1.00 88.88 106 ASP A CA 1
ATOM 790 C C . ASP A 1 106 ? 10.219 -4.769 -25.834 1.00 88.88 106 ASP A C 1
ATOM 792 O O . ASP A 1 106 ? 10.124 -5.772 -26.544 1.00 88.88 106 ASP A O 1
ATOM 796 N N . GLY A 1 107 ? 9.309 -3.788 -25.896 1.00 87.25 107 GLY A N 1
ATOM 797 C CA . GLY A 1 107 ? 8.200 -3.756 -26.854 1.00 87.25 107 GLY A CA 1
ATOM 798 C C . GLY A 1 107 ? 7.020 -4.674 -26.525 1.00 87.25 107 GLY A C 1
ATOM 799 O O . GLY A 1 107 ? 6.115 -4.791 -27.346 1.00 87.25 107 GLY A O 1
ATOM 800 N N . ARG A 1 108 ? 6.999 -5.315 -25.349 1.00 89.25 108 ARG A N 1
ATOM 801 C CA . ARG A 1 108 ? 5.910 -6.209 -24.919 1.00 89.25 108 ARG A CA 1
ATOM 802 C C . ARG A 1 108 ? 5.196 -5.693 -23.682 1.00 89.25 108 ARG A C 1
ATOM 804 O O . ARG A 1 108 ? 5.834 -5.180 -22.757 1.00 89.25 108 ARG A O 1
ATOM 811 N N . ALA A 1 109 ? 3.886 -5.917 -23.630 1.00 89.06 109 ALA A N 1
ATOM 812 C CA . ALA A 1 109 ? 3.083 -5.582 -22.465 1.00 89.06 109 ALA A CA 1
ATOM 813 C C . ALA A 1 109 ? 3.406 -6.528 -21.295 1.00 89.06 109 ALA A C 1
ATOM 815 O O . ALA A 1 109 ? 3.509 -7.748 -21.440 1.00 89.06 109 ALA A O 1
ATOM 816 N N . ARG A 1 110 ? 3.579 -5.966 -20.098 1.00 90.25 110 ARG A N 1
ATOM 817 C CA . ARG A 1 110 ? 3.884 -6.702 -18.868 1.00 90.25 110 ARG A CA 1
ATOM 818 C C . ARG A 1 110 ? 2.974 -6.240 -17.745 1.00 90.25 110 ARG A C 1
ATOM 820 O O . ARG A 1 110 ? 2.937 -5.055 -17.423 1.00 90.25 110 ARG A O 1
ATOM 827 N N . VAL A 1 111 ? 2.302 -7.193 -17.108 1.00 88.00 111 VAL A N 1
ATOM 828 C CA . VAL A 1 111 ? 1.541 -6.940 -15.882 1.00 88.00 111 VAL A CA 1
ATOM 829 C C . VAL A 1 111 ? 2.470 -7.031 -14.678 1.00 88.00 111 VAL A C 1
ATOM 831 O O . VAL A 1 111 ? 3.262 -7.979 -14.569 1.00 88.00 111 VAL A O 1
ATOM 834 N N . GLN A 1 112 ? 2.352 -6.063 -13.772 1.00 88.00 112 GLN A N 1
ATOM 835 C CA . GLN A 1 112 ? 2.959 -6.146 -12.453 1.00 88.00 112 GLN A CA 1
ATOM 836 C C . GLN A 1 112 ? 2.308 -7.270 -11.646 1.00 88.00 112 GLN A C 1
ATOM 838 O O . GLN A 1 112 ? 1.092 -7.312 -11.487 1.00 88.00 112 GLN A O 1
ATOM 843 N N . ASN A 1 113 ? 3.126 -8.158 -11.093 1.00 87.50 113 ASN A N 1
ATOM 844 C CA . ASN A 1 113 ? 2.659 -9.232 -10.229 1.00 87.50 113 ASN A CA 1
ATOM 845 C C . ASN A 1 113 ? 3.397 -9.172 -8.891 1.00 87.50 113 ASN A C 1
ATOM 847 O O . ASN A 1 113 ? 4.625 -9.294 -8.853 1.00 87.50 113 ASN A O 1
ATOM 851 N N . ASN A 1 114 ? 2.647 -8.993 -7.808 1.00 88.06 114 ASN A N 1
ATOM 852 C CA . ASN A 1 114 ? 3.171 -8.939 -6.451 1.00 88.06 114 ASN A CA 1
ATOM 853 C C . ASN A 1 114 ? 2.832 -10.241 -5.734 1.00 88.06 114 ASN A C 1
ATOM 855 O O . ASN A 1 114 ? 1.715 -10.716 -5.856 1.00 88.06 114 ASN A O 1
ATOM 859 N N . GLN A 1 115 ? 3.762 -10.803 -4.973 1.00 92.44 115 GLN A N 1
ATOM 860 C CA . GLN A 1 115 ? 3.491 -11.888 -4.034 1.00 92.44 115 GLN A CA 1
ATOM 861 C C . GLN A 1 115 ? 3.894 -11.443 -2.642 1.00 92.44 115 GLN A C 1
ATOM 863 O O . GLN A 1 115 ? 5.043 -11.047 -2.448 1.00 92.44 115 GLN A O 1
ATOM 868 N N . THR A 1 116 ? 2.972 -11.553 -1.699 1.00 92.25 116 THR A N 1
ATOM 869 C CA . THR A 1 116 ? 3.126 -11.052 -0.339 1.00 92.25 116 THR A CA 1
ATOM 870 C C . THR A 1 116 ? 2.831 -12.161 0.655 1.00 92.25 116 THR A C 1
ATOM 872 O O . THR A 1 116 ? 1.814 -12.846 0.549 1.00 92.25 116 THR A O 1
ATOM 875 N N . TYR A 1 117 ? 3.714 -12.298 1.638 1.00 95.00 117 TYR A N 1
ATOM 876 C CA . TYR A 1 117 ? 3.490 -13.064 2.859 1.00 95.00 117 TYR A CA 1
ATOM 877 C C . TYR A 1 117 ? 3.594 -12.111 4.038 1.00 95.00 117 TYR A C 1
ATOM 879 O O . TYR A 1 117 ? 4.570 -11.367 4.127 1.00 95.00 117 TYR A O 1
ATOM 887 N N . GLU A 1 118 ? 2.623 -12.141 4.941 1.00 94.56 118 GLU A N 1
ATOM 888 C CA . GLU A 1 118 ? 2.570 -11.232 6.081 1.00 94.56 118 GLU A CA 1
ATOM 889 C C . GLU A 1 118 ? 2.142 -11.968 7.342 1.00 94.56 118 GLU A C 1
ATOM 891 O O . GLU A 1 118 ? 1.263 -12.825 7.307 1.00 94.56 118 GLU A O 1
ATOM 896 N N . ILE A 1 119 ? 2.761 -11.619 8.465 1.00 96.88 119 ILE A N 1
ATOM 897 C CA . ILE A 1 119 ? 2.325 -12.045 9.790 1.00 96.88 119 ILE A CA 1
ATOM 898 C C . ILE A 1 119 ? 2.112 -10.789 10.620 1.00 96.88 119 ILE A C 1
ATOM 900 O O . ILE A 1 119 ? 2.998 -9.937 10.699 1.00 96.88 119 ILE A O 1
ATOM 904 N N . GLY A 1 120 ? 0.944 -10.689 11.235 1.00 96.56 120 GLY A N 1
ATOM 905 C CA . GLY A 1 120 ? 0.537 -9.592 12.090 1.00 96.56 120 GLY A CA 1
ATOM 906 C C . GLY A 1 120 ? 0.091 -10.075 13.457 1.00 96.56 120 GLY A C 1
ATOM 907 O O . GLY A 1 120 ? -0.432 -11.175 13.620 1.00 96.56 120 GLY A O 1
ATOM 908 N N . TYR A 1 121 ? 0.285 -9.219 14.445 1.00 96.81 121 TYR A N 1
ATOM 909 C CA . TYR A 1 121 ? -0.272 -9.342 15.777 1.00 96.81 121 TYR A CA 1
ATOM 910 C C . TYR A 1 121 ? -1.011 -8.055 16.118 1.00 96.81 121 TYR A C 1
ATOM 912 O O . TYR A 1 121 ? -0.508 -6.959 15.864 1.00 96.81 121 TYR A O 1
ATOM 920 N N . ARG A 1 122 ? -2.187 -8.181 16.730 1.00 95.69 122 ARG A N 1
ATOM 921 C CA . ARG A 1 122 ? -2.997 -7.050 17.177 1.00 95.69 122 ARG A CA 1
ATOM 922 C C . ARG A 1 122 ? -3.574 -7.318 18.556 1.00 95.69 122 ARG A C 1
ATOM 924 O O . ARG A 1 122 ? -4.159 -8.369 18.792 1.00 95.69 122 ARG A O 1
ATOM 931 N N . LYS A 1 123 ? -3.487 -6.334 19.445 1.00 95.62 123 LYS A N 1
ATOM 932 C CA . LYS A 1 123 ? -4.087 -6.384 20.780 1.00 95.62 123 LYS A CA 1
ATOM 933 C C . LYS A 1 123 ? -4.840 -5.100 21.069 1.00 95.62 123 LYS A C 1
ATOM 935 O O . LYS A 1 123 ? -4.312 -4.012 20.858 1.00 95.62 123 LYS A O 1
ATOM 940 N N . VAL A 1 124 ? -6.059 -5.238 21.573 1.00 94.62 124 VAL A N 1
ATOM 941 C CA . VAL A 1 124 ? -6.827 -4.121 22.124 1.00 94.62 124 VAL A CA 1
ATOM 942 C C . VAL A 1 124 ? -6.740 -4.215 23.639 1.00 94.62 124 VAL A C 1
ATOM 944 O O . VAL A 1 124 ? -6.981 -5.277 24.201 1.00 94.62 124 VAL A O 1
ATOM 947 N N . ASP A 1 125 ? -6.356 -3.121 24.279 1.00 94.44 125 ASP A N 1
ATOM 948 C CA . ASP A 1 125 ? -6.240 -3.016 25.729 1.00 94.44 125 ASP A CA 1
ATOM 949 C C . ASP A 1 125 ? -6.761 -1.641 26.165 1.00 94.44 125 ASP A C 1
ATOM 951 O O . ASP A 1 125 ? -6.186 -0.592 25.847 1.00 94.44 125 ASP A O 1
ATOM 955 N N . GLY A 1 126 ? -7.928 -1.642 26.811 1.00 91.19 126 GLY A N 1
ATOM 956 C CA . GLY A 1 126 ? -8.692 -0.433 27.102 1.00 91.19 126 GLY A CA 1
ATOM 957 C C . GLY A 1 126 ? -8.982 0.395 25.842 1.00 91.19 126 GLY A C 1
ATOM 958 O O . GLY A 1 126 ? -9.526 -0.099 24.858 1.00 91.19 126 GLY A O 1
ATOM 959 N N . GLY A 1 127 ? -8.613 1.679 25.870 1.00 90.12 127 GLY A N 1
ATOM 960 C CA . GLY A 1 127 ? -8.775 2.605 24.740 1.00 90.12 127 GLY A CA 1
ATOM 961 C C . GLY A 1 127 ? -7.649 2.559 23.702 1.00 90.12 127 GLY A C 1
ATOM 962 O O . GLY A 1 127 ? -7.588 3.448 22.848 1.00 90.12 127 GLY A O 1
ATOM 963 N N . ARG A 1 128 ? -6.727 1.590 23.799 1.00 94.62 128 ARG A N 1
ATOM 964 C CA . ARG A 1 128 ? -5.554 1.477 22.927 1.00 94.62 128 ARG A CA 1
ATOM 965 C C . ARG A 1 128 ? -5.598 0.208 22.091 1.00 94.62 128 ARG A C 1
ATOM 967 O O . ARG A 1 128 ? -5.967 -0.857 22.568 1.00 94.62 128 ARG A O 1
ATOM 974 N N . THR A 1 129 ? -5.175 0.323 20.841 1.00 94.56 129 THR A N 1
ATOM 975 C CA . THR A 1 129 ? -4.915 -0.812 19.954 1.00 94.56 129 THR A CA 1
ATOM 976 C C . THR A 1 129 ? -3.444 -0.808 19.587 1.00 94.56 129 THR A C 1
ATOM 978 O O . THR A 1 129 ? -2.968 0.151 18.985 1.00 94.56 129 THR A O 1
ATOM 981 N N . TYR A 1 130 ? -2.741 -1.873 19.943 1.00 95.81 130 TYR A N 1
ATOM 982 C CA . TYR A 1 130 ? -1.367 -2.131 19.538 1.00 95.81 130 TYR A CA 1
ATOM 983 C C . TYR A 1 130 ? -1.381 -3.091 18.358 1.00 95.81 130 TYR A C 1
ATOM 985 O O . TYR A 1 130 ? -2.145 -4.060 18.365 1.00 95.81 130 TYR A O 1
ATOM 993 N N . ALA A 1 131 ? -0.533 -2.852 17.366 1.00 95.38 131 ALA A N 1
ATOM 994 C CA . ALA A 1 131 ? -0.331 -3.807 16.292 1.00 95.38 131 ALA A CA 1
ATOM 995 C C . ALA A 1 131 ? 1.132 -3.849 15.859 1.00 95.38 131 ALA A C 1
ATOM 997 O O . ALA A 1 131 ? 1.846 -2.851 15.921 1.00 95.38 131 ALA A O 1
ATOM 998 N N . ALA A 1 132 ? 1.582 -5.011 15.412 1.00 96.19 132 ALA A N 1
ATOM 999 C CA . ALA A 1 132 ? 2.900 -5.197 14.834 1.00 96.19 132 ALA A CA 1
ATOM 1000 C C . ALA A 1 132 ? 2.802 -6.210 13.702 1.00 96.19 132 ALA A C 1
ATOM 1002 O O . ALA A 1 132 ? 2.090 -7.199 13.841 1.00 96.19 132 ALA A O 1
ATOM 1003 N N . SER A 1 133 ? 3.518 -5.976 12.608 1.00 95.19 133 SER A N 1
ATOM 1004 C CA . SER A 1 133 ? 3.519 -6.896 11.471 1.00 95.19 133 SER A CA 1
ATOM 1005 C C . SER A 1 133 ? 4.881 -6.963 10.812 1.00 95.19 133 SER A C 1
ATOM 1007 O O . SER A 1 133 ? 5.666 -6.016 10.864 1.00 95.19 133 SER A O 1
ATOM 1009 N N . LEU A 1 134 ? 5.132 -8.087 10.159 1.00 95.75 134 LEU A N 1
ATOM 1010 C CA . LEU A 1 134 ? 6.295 -8.359 9.332 1.00 95.75 134 LEU A CA 1
ATOM 1011 C C . LEU A 1 134 ? 5.827 -8.928 7.999 1.00 95.75 134 LEU A C 1
ATOM 1013 O O . LEU A 1 134 ? 4.888 -9.722 7.964 1.00 95.75 134 LEU A O 1
ATOM 1017 N N . TYR A 1 135 ? 6.482 -8.532 6.914 1.00 93.25 135 TYR A N 1
ATOM 1018 C CA . TYR A 1 135 ? 6.150 -9.020 5.583 1.00 93.25 135 TYR A CA 1
ATOM 1019 C C . TYR A 1 135 ? 7.384 -9.353 4.757 1.00 93.25 135 TYR A C 1
ATOM 1021 O O . TYR A 1 135 ? 8.488 -8.842 4.983 1.00 93.25 135 TYR A O 1
ATOM 1029 N N . GLN A 1 136 ? 7.145 -10.171 3.740 1.00 93.94 136 GLN A N 1
ATOM 1030 C CA . GLN A 1 136 ? 8.035 -10.379 2.618 1.00 93.94 136 GLN A CA 1
ATOM 1031 C C . GLN A 1 136 ? 7.255 -10.231 1.313 1.00 93.94 136 GLN A C 1
ATOM 1033 O O . GLN A 1 136 ? 6.304 -10.968 1.062 1.00 93.94 136 GLN A O 1
ATOM 1038 N N . ASP A 1 137 ? 7.746 -9.342 0.457 1.00 91.50 137 ASP A N 1
ATOM 1039 C CA . ASP A 1 137 ? 7.223 -9.090 -0.876 1.00 91.50 137 ASP A CA 1
ATOM 1040 C C . ASP A 1 137 ? 8.196 -9.566 -1.955 1.00 91.50 137 ASP A C 1
ATOM 1042 O O . ASP A 1 137 ? 9.413 -9.365 -1.888 1.00 91.50 137 ASP A O 1
ATOM 1046 N N . SER A 1 138 ? 7.641 -10.149 -3.009 1.00 93.12 138 SER A N 1
ATOM 1047 C CA . SER A 1 138 ? 8.317 -10.411 -4.272 1.00 93.12 138 SER A CA 1
ATOM 1048 C C . SER A 1 138 ? 7.522 -9.756 -5.390 1.00 93.12 138 SER A C 1
ATOM 1050 O O . SER A 1 138 ? 6.427 -10.201 -5.722 1.00 93.12 138 SER A O 1
ATOM 1052 N N . VAL A 1 139 ? 8.091 -8.724 -6.003 1.00 90.88 139 VAL A N 1
ATOM 1053 C CA . VAL A 1 139 ? 7.474 -7.979 -7.099 1.00 90.88 139 VAL A CA 1
ATOM 1054 C C . VAL A 1 139 ? 8.139 -8.378 -8.408 1.00 90.88 139 VAL A C 1
ATOM 1056 O O . VAL A 1 139 ? 9.364 -8.365 -8.533 1.00 90.88 139 VAL A O 1
ATOM 1059 N N . ARG A 1 140 ? 7.326 -8.738 -9.399 1.00 91.69 140 ARG A N 1
ATOM 1060 C CA . ARG A 1 140 ? 7.746 -8.991 -10.778 1.00 91.69 140 ARG A CA 1
ATOM 1061 C C . ARG A 1 140 ? 7.137 -7.938 -11.685 1.00 91.69 140 ARG A C 1
ATOM 1063 O O . ARG A 1 140 ? 5.952 -7.642 -11.554 1.00 91.69 140 ARG A O 1
ATOM 1070 N N . ASN A 1 141 ? 7.929 -7.431 -12.630 1.00 91.62 141 ASN A N 1
ATOM 1071 C CA . ASN A 1 141 ? 7.516 -6.351 -13.535 1.00 91.62 141 ASN A CA 1
ATOM 1072 C C . ASN A 1 141 ? 6.969 -5.139 -12.763 1.00 91.62 141 ASN A C 1
ATOM 1074 O O . ASN A 1 141 ? 5.902 -4.624 -13.085 1.00 91.62 141 ASN A O 1
ATOM 1078 N N . GLY A 1 142 ? 7.675 -4.736 -11.705 1.00 89.81 142 GLY A N 1
ATOM 1079 C CA . GLY A 1 142 ? 7.363 -3.550 -10.925 1.00 89.81 142 GLY A CA 1
ATOM 1080 C C . GLY A 1 142 ? 7.215 -2.334 -11.826 1.00 89.81 142 GLY A C 1
ATOM 1081 O O . GLY A 1 142 ? 7.940 -2.183 -12.811 1.00 89.81 142 GLY A O 1
ATOM 1082 N N . THR A 1 143 ? 6.269 -1.475 -11.478 1.00 88.44 143 THR A N 1
ATOM 1083 C CA . THR A 1 143 ? 5.944 -0.276 -12.244 1.00 88.44 143 THR A CA 1
ATOM 1084 C C . THR A 1 143 ? 6.123 0.965 -11.395 1.00 88.44 143 THR A C 1
ATOM 1086 O O . THR A 1 143 ? 5.786 0.982 -10.208 1.00 88.44 143 THR A O 1
ATOM 1089 N N . VAL A 1 144 ? 6.651 2.011 -12.018 1.00 86.81 144 VAL A N 1
ATOM 1090 C CA . VAL A 1 144 ? 6.761 3.343 -11.425 1.00 86.81 144 VAL A CA 1
ATOM 1091 C C . VAL A 1 144 ? 6.166 4.355 -12.389 1.00 86.81 144 VAL A C 1
ATOM 1093 O O . VAL A 1 144 ? 6.263 4.191 -13.607 1.00 86.81 144 VAL A O 1
ATOM 1096 N N . LEU A 1 145 ? 5.538 5.391 -11.840 1.00 85.69 145 LEU A N 1
ATOM 1097 C CA . LEU A 1 145 ? 5.161 6.558 -12.625 1.00 85.69 145 LEU A CA 1
ATOM 1098 C C . LEU A 1 145 ? 6.406 7.408 -12.843 1.00 85.69 145 LEU A C 1
ATOM 1100 O O . LEU A 1 145 ? 7.163 7.677 -11.911 1.00 85.69 145 LEU A O 1
ATOM 1104 N N . MET A 1 146 ? 6.600 7.819 -14.083 1.00 81.56 146 MET A N 1
ATOM 1105 C CA . MET A 1 146 ? 7.708 8.636 -14.523 1.00 81.56 146 MET A CA 1
ATOM 1106 C C . MET A 1 146 ? 7.149 9.829 -15.285 1.00 81.56 146 MET A C 1
ATOM 1108 O O . MET A 1 146 ? 6.462 9.679 -16.295 1.00 81.56 146 MET A O 1
ATOM 1112 N N . SER A 1 147 ? 7.462 11.021 -14.798 1.00 81.56 147 SER A N 1
ATOM 1113 C CA . SER A 1 147 ? 7.247 12.250 -15.548 1.00 81.56 147 SER A CA 1
ATOM 1114 C C . SER A 1 147 ? 8.539 12.552 -16.293 1.00 81.56 147 SER A C 1
ATOM 1116 O O . SER A 1 147 ? 9.512 12.984 -15.680 1.00 81.56 147 SER A O 1
ATOM 1118 N N . ALA A 1 148 ? 8.565 12.279 -17.593 1.00 70.25 148 ALA A N 1
ATOM 1119 C CA . ALA A 1 148 ? 9.688 12.604 -18.463 1.00 70.25 148 ALA A CA 1
ATOM 1120 C C . ALA A 1 148 ? 9.169 13.184 -19.787 1.00 70.25 148 ALA A C 1
ATOM 1122 O O . ALA A 1 148 ? 8.040 12.864 -20.176 1.00 70.25 148 ALA A O 1
ATOM 1123 N N . PRO A 1 149 ? 9.965 14.013 -20.488 1.00 67.69 149 PRO A N 1
ATOM 1124 C CA . PRO A 1 149 ? 9.614 14.494 -21.819 1.00 67.69 149 PRO A CA 1
ATOM 1125 C C . PRO A 1 149 ? 9.273 13.343 -22.774 1.00 67.69 149 PRO A C 1
ATOM 1127 O O . PRO A 1 149 ? 9.824 12.242 -22.676 1.00 67.69 149 PRO A O 1
ATOM 1130 N N . LEU A 1 150 ? 8.376 13.602 -23.729 1.00 60.12 150 LEU A N 1
ATOM 1131 C CA . LEU A 1 150 ? 8.065 12.644 -24.790 1.00 60.12 150 LEU A CA 1
ATOM 1132 C C . LEU A 1 150 ? 9.356 12.249 -25.524 1.00 60.12 150 LEU A C 1
ATOM 1134 O O . LEU A 1 150 ? 10.109 13.110 -25.965 1.00 60.12 150 LEU A O 1
ATOM 1138 N N . GLY A 1 151 ? 9.606 10.944 -25.645 1.00 63.81 151 GLY A N 1
ATOM 1139 C CA . GLY A 1 151 ? 10.815 10.416 -26.284 1.00 63.81 151 GLY A CA 1
ATOM 1140 C C . GLY A 1 151 ? 12.034 10.263 -25.368 1.00 63.81 151 GLY A C 1
ATOM 1141 O O . GLY A 1 151 ? 13.075 9.840 -25.860 1.00 63.81 151 GLY A O 1
ATOM 1142 N N . PHE A 1 152 ? 11.921 10.535 -24.057 1.00 69.88 152 PHE A N 1
ATOM 1143 C CA . PHE A 1 152 ? 13.013 10.296 -23.096 1.00 69.88 152 PHE A CA 1
ATOM 1144 C C . PHE A 1 152 ? 13.522 8.844 -23.134 1.00 69.88 152 PHE A C 1
ATOM 1146 O O . PHE A 1 152 ? 14.726 8.603 -23.119 1.00 69.88 152 PHE A O 1
ATOM 1153 N N . PHE A 1 153 ? 12.605 7.880 -23.273 1.00 74.62 153 PHE A N 1
ATOM 1154 C CA . PHE A 1 153 ? 12.912 6.526 -23.742 1.00 74.62 153 PHE A CA 1
ATOM 1155 C C . PHE A 1 153 ? 12.060 6.181 -24.963 1.00 74.62 153 PHE A C 1
ATOM 1157 O O . PHE A 1 153 ? 11.033 6.812 -25.227 1.00 74.62 153 PHE A O 1
ATOM 1164 N N . GLY A 1 154 ? 12.473 5.143 -25.694 1.00 73.12 154 GLY A N 1
ATOM 1165 C CA . GLY A 1 154 ? 11.675 4.589 -26.782 1.00 73.12 154 GLY A CA 1
ATOM 1166 C C . GLY A 1 154 ? 10.334 4.029 -26.293 1.00 73.12 154 GLY A C 1
ATOM 1167 O O . GLY A 1 154 ? 10.192 3.596 -25.147 1.00 73.12 154 GLY A O 1
ATOM 1168 N N . THR A 1 155 ? 9.354 3.961 -27.196 1.00 75.00 155 THR A N 1
ATOM 1169 C CA . THR A 1 155 ? 8.012 3.394 -26.938 1.00 75.00 155 THR A CA 1
ATOM 1170 C C . THR A 1 155 ? 8.033 1.915 -26.530 1.00 75.00 155 THR A C 1
ATOM 1172 O O . THR A 1 155 ? 7.028 1.381 -26.070 1.00 75.00 155 THR A O 1
ATOM 1175 N N . ALA A 1 156 ? 9.181 1.247 -26.674 1.00 83.00 156 ALA A N 1
ATOM 1176 C CA . ALA A 1 156 ? 9.399 -0.123 -26.228 1.00 83.00 156 ALA A CA 1
ATOM 1177 C C . ALA A 1 156 ? 9.410 -0.279 -24.696 1.00 83.00 156 ALA A C 1
ATOM 1179 O O . ALA A 1 156 ? 9.132 -1.374 -24.205 1.00 83.00 156 ALA A O 1
ATOM 1180 N N . ASP A 1 157 ? 9.709 0.796 -23.957 1.00 85.31 157 ASP A N 1
ATOM 1181 C CA . ASP A 1 157 ? 9.951 0.769 -22.508 1.00 85.31 157 ASP A CA 1
ATOM 1182 C C . ASP A 1 157 ? 9.046 1.707 -21.704 1.00 85.31 157 ASP A C 1
ATOM 1184 O O . ASP A 1 157 ? 9.063 1.679 -20.469 1.00 85.31 157 ASP A O 1
ATOM 1188 N N . LEU A 1 158 ? 8.251 2.527 -22.393 1.00 85.25 158 LEU A N 1
ATOM 1189 C CA . LEU A 1 158 ? 7.316 3.461 -21.783 1.00 85.25 158 LEU A CA 1
ATOM 1190 C C . LEU A 1 158 ? 5.905 3.232 -22.274 1.00 85.25 158 LEU A C 1
ATOM 1192 O O . LEU A 1 158 ? 5.647 3.115 -23.470 1.00 85.25 158 LEU A O 1
ATOM 1196 N N . LEU A 1 159 ? 4.990 3.222 -21.311 1.00 86.00 159 LEU A N 1
ATOM 1197 C CA . LEU A 1 159 ? 3.568 3.200 -21.571 1.00 86.00 159 LEU A CA 1
ATOM 1198 C C . LEU A 1 159 ? 2.946 4.520 -21.106 1.00 86.00 159 LEU A C 1
ATOM 1200 O O . LEU A 1 159 ? 3.086 4.833 -19.928 1.00 86.00 159 LEU A O 1
ATOM 1204 N N . PRO A 1 160 ? 2.261 5.290 -21.964 1.00 82.38 160 PRO A N 1
ATOM 1205 C CA . PRO A 1 160 ? 1.543 6.481 -21.520 1.00 82.38 160 PRO A CA 1
ATOM 1206 C C . PRO A 1 160 ? 0.521 6.139 -20.429 1.00 82.38 160 PRO A C 1
ATOM 1208 O O . PRO A 1 160 ? -0.233 5.174 -20.567 1.00 82.38 160 PRO A O 1
ATOM 1211 N N . ASP A 1 161 ? 0.495 6.921 -19.350 1.00 77.44 161 ASP A N 1
ATOM 1212 C CA . ASP A 1 161 ? -0.579 6.839 -18.365 1.00 77.44 161 ASP A CA 1
ATOM 1213 C C . ASP A 1 161 ? -1.824 7.537 -18.926 1.00 77.44 161 ASP A C 1
ATOM 1215 O O . ASP A 1 161 ? -1.775 8.696 -19.320 1.00 77.44 161 ASP A O 1
ATOM 1219 N N . LEU A 1 162 ? -2.957 6.839 -18.978 1.00 72.12 162 LEU A N 1
ATOM 1220 C CA . LEU A 1 162 ? -4.192 7.391 -19.544 1.00 72.12 162 LEU A CA 1
ATOM 1221 C C . LEU A 1 162 ? -4.845 8.429 -18.618 1.00 72.12 162 LEU A C 1
ATOM 1223 O O . LEU A 1 162 ? -5.681 9.212 -19.065 1.00 72.12 162 LEU A O 1
ATOM 1227 N N . ALA A 1 163 ? -4.489 8.421 -17.330 1.00 70.31 163 ALA A N 1
ATOM 1228 C CA . ALA A 1 163 ? -5.075 9.294 -16.317 1.00 70.31 163 ALA A CA 1
ATOM 1229 C C . ALA A 1 163 ? -4.257 10.569 -16.050 1.00 70.31 163 ALA A C 1
ATOM 1231 O O . ALA A 1 163 ? -4.723 11.450 -15.324 1.00 70.31 163 ALA A O 1
ATOM 1232 N N . SER A 1 164 ? -3.043 10.684 -16.596 1.00 69.88 164 SER A N 1
ATOM 1233 C CA . SER A 1 164 ? -2.149 11.810 -16.320 1.00 69.88 164 SER A CA 1
ATOM 1234 C C . SER A 1 164 ? -1.183 12.087 -17.474 1.00 69.88 164 SER A C 1
ATOM 1236 O O . SER A 1 164 ? -1.027 11.284 -18.382 1.00 69.88 164 SER A O 1
ATOM 1238 N N . ASN A 1 165 ? -0.483 13.223 -17.437 1.00 75.12 165 ASN A N 1
ATOM 1239 C CA . ASN A 1 165 ? 0.581 13.529 -18.401 1.00 75.12 165 ASN A CA 1
ATOM 1240 C C . ASN A 1 165 ? 1.919 12.860 -18.014 1.00 75.12 165 ASN A C 1
ATOM 1242 O O . ASN A 1 165 ? 2.967 13.500 -18.008 1.00 75.12 165 ASN A O 1
ATOM 1246 N N . SER A 1 166 ? 1.873 11.601 -17.577 1.00 82.06 166 SER A N 1
ATOM 1247 C CA . SER A 1 166 ? 3.035 10.809 -17.154 1.00 82.06 166 SER A CA 1
ATOM 1248 C C . SER A 1 166 ? 3.122 9.508 -17.948 1.00 82.06 166 SER A C 1
ATOM 1250 O O . SER A 1 166 ? 2.226 9.148 -18.706 1.00 82.06 166 SER A O 1
ATOM 1252 N N . SER A 1 167 ? 4.229 8.792 -17.790 1.00 85.12 167 SER A N 1
ATOM 1253 C CA . SER A 1 167 ? 4.437 7.466 -18.367 1.00 85.12 167 SER A CA 1
ATOM 1254 C C . SER A 1 167 ? 4.680 6.433 -17.272 1.00 85.12 167 SER A C 1
ATOM 1256 O O . SER A 1 167 ? 5.264 6.723 -16.233 1.00 85.12 167 SER A O 1
ATOM 1258 N N . ILE A 1 168 ? 4.252 5.203 -17.510 1.00 87.44 168 ILE A N 1
ATOM 1259 C CA . ILE A 1 168 ? 4.513 4.043 -16.672 1.00 87.44 168 ILE A CA 1
ATOM 1260 C C . ILE A 1 168 ? 5.789 3.374 -17.179 1.00 87.44 168 ILE A C 1
ATOM 1262 O O . ILE A 1 168 ? 5.878 2.965 -18.340 1.00 87.44 168 ILE A O 1
ATOM 1266 N N . PHE A 1 169 ? 6.764 3.234 -16.285 1.00 89.12 169 PHE A N 1
ATOM 1267 C CA . PHE A 1 169 ? 8.045 2.596 -16.557 1.00 89.12 169 PHE A CA 1
ATOM 1268 C C . PHE A 1 169 ? 8.177 1.268 -15.807 1.00 89.12 169 PHE A C 1
ATOM 1270 O O . PHE A 1 169 ? 7.834 1.169 -14.625 1.00 89.12 169 PHE A O 1
ATOM 1277 N N . ASN A 1 170 ? 8.697 0.242 -16.485 1.00 92.00 170 ASN A N 1
ATOM 1278 C CA . ASN A 1 170 ? 8.971 -1.060 -15.881 1.00 92.00 170 ASN A CA 1
ATOM 1279 C C . ASN A 1 170 ? 10.357 -1.074 -15.216 1.00 92.00 170 ASN A C 1
ATOM 1281 O O . ASN A 1 170 ? 11.379 -1.027 -15.902 1.00 92.00 170 ASN A O 1
ATOM 1285 N N . VAL A 1 171 ? 10.389 -1.206 -13.889 1.00 91.06 171 VAL A N 1
ATOM 1286 C CA . VAL A 1 171 ? 11.620 -1.253 -13.073 1.00 91.06 171 VAL A CA 1
ATOM 1287 C C . VAL A 1 171 ? 12.154 -2.672 -12.851 1.00 91.06 171 VAL A C 1
ATOM 1289 O O . VAL A 1 171 ? 13.125 -2.875 -12.127 1.00 91.06 171 VAL A O 1
ATOM 1292 N N . GLY A 1 172 ? 11.544 -3.680 -13.472 1.00 91.56 172 GLY A N 1
ATOM 1293 C CA . GLY A 1 172 ? 11.962 -5.072 -13.360 1.00 91.56 172 GLY A CA 1
ATOM 1294 C C . GLY A 1 172 ? 11.433 -5.768 -12.107 1.00 91.56 172 GLY A C 1
ATOM 1295 O O . GLY A 1 172 ? 10.308 -5.537 -11.674 1.00 91.56 172 GLY A O 1
ATOM 1296 N N . SER A 1 173 ? 12.212 -6.699 -11.563 1.00 92.31 173 SER A N 1
ATOM 1297 C CA . SER A 1 173 ? 11.790 -7.545 -10.443 1.00 92.31 173 SER A CA 1
ATOM 1298 C C . SER A 1 173 ? 12.646 -7.273 -9.217 1.00 92.31 173 SER A C 1
ATOM 1300 O O . SER A 1 173 ? 13.865 -7.156 -9.325 1.00 92.31 173 SER A O 1
ATOM 1302 N N . TYR A 1 174 ? 12.023 -7.234 -8.046 1.00 91.50 174 TYR A N 1
ATOM 1303 C CA . TYR A 1 174 ? 12.718 -7.030 -6.783 1.00 91.50 174 TYR A CA 1
ATOM 1304 C C . TYR A 1 174 ? 12.018 -7.767 -5.645 1.00 91.50 174 TYR A C 1
ATOM 1306 O O . TYR A 1 174 ? 10.863 -8.179 -5.748 1.00 91.50 174 TYR A O 1
ATOM 1314 N N . ARG A 1 175 ? 12.741 -7.945 -4.542 1.00 92.56 175 ARG A N 1
ATOM 1315 C CA . ARG A 1 175 ? 12.202 -8.480 -3.294 1.00 92.56 175 ARG A CA 1
ATOM 1316 C C . ARG A 1 175 ? 12.386 -7.459 -2.189 1.00 92.56 175 ARG A C 1
ATOM 1318 O O . ARG A 1 175 ? 13.350 -6.695 -2.199 1.00 92.56 175 ARG A O 1
ATOM 1325 N N . SER A 1 176 ? 11.465 -7.463 -1.243 1.00 90.38 176 SER A N 1
ATOM 1326 C CA . SER A 1 176 ? 11.496 -6.603 -0.073 1.00 90.38 176 SER A CA 1
ATOM 1327 C C . SER A 1 176 ? 11.063 -7.393 1.150 1.00 90.38 176 SER A C 1
ATOM 1329 O O . SER A 1 176 ? 10.253 -8.308 1.064 1.00 90.38 176 SER A O 1
ATOM 1331 N N . VAL A 1 177 ? 11.623 -7.024 2.293 1.00 92.25 177 VAL A N 1
ATOM 1332 C CA . VAL A 1 177 ? 11.095 -7.384 3.601 1.00 92.25 177 VAL A CA 1
ATOM 1333 C C . VAL A 1 177 ? 10.900 -6.103 4.388 1.00 92.25 177 VAL A C 1
ATOM 1335 O O . VAL A 1 177 ? 11.656 -5.139 4.205 1.00 92.25 177 VAL A O 1
ATOM 1338 N N . GLY A 1 178 ? 9.920 -6.101 5.274 1.00 92.94 178 GLY A N 1
ATOM 1339 C CA . GLY A 1 178 ? 9.669 -4.964 6.137 1.00 92.94 178 GLY A CA 1
ATOM 1340 C C . GLY A 1 178 ? 8.908 -5.348 7.387 1.00 92.94 178 GLY A C 1
ATOM 1341 O O . GLY A 1 178 ? 8.436 -6.473 7.539 1.00 92.94 178 GLY A O 1
ATOM 1342 N N . TYR A 1 179 ? 8.827 -4.392 8.298 1.00 94.00 179 TYR A N 1
ATOM 1343 C CA . TYR A 1 179 ? 8.079 -4.522 9.534 1.00 94.00 179 TYR A CA 1
ATOM 1344 C C . TYR A 1 179 ? 7.482 -3.180 9.939 1.00 94.00 179 TYR A C 1
ATOM 1346 O O . TYR A 1 179 ? 7.955 -2.116 9.529 1.00 94.00 179 TYR A O 1
ATOM 1354 N N . THR A 1 180 ? 6.447 -3.244 10.762 1.00 94.00 180 THR A N 1
ATOM 1355 C CA . THR A 1 180 ? 5.772 -2.092 11.350 1.00 94.00 180 THR A CA 1
ATOM 1356 C C . THR A 1 180 ? 5.391 -2.396 12.788 1.00 94.00 180 THR A C 1
ATOM 1358 O O . THR A 1 180 ? 5.103 -3.542 13.132 1.00 94.00 180 THR A O 1
ATOM 1361 N N . ALA A 1 181 ? 5.364 -1.360 13.611 1.00 95.69 181 ALA A N 1
ATOM 1362 C CA . ALA A 1 181 ? 4.706 -1.352 14.902 1.00 95.69 181 ALA A CA 1
ATOM 1363 C C . ALA A 1 181 ? 3.858 -0.084 14.997 1.00 95.69 181 ALA A C 1
ATOM 1365 O O . ALA A 1 181 ? 4.304 1.004 14.624 1.00 95.69 181 ALA A O 1
ATOM 1366 N N . SER A 1 182 ? 2.633 -0.219 15.489 1.00 94.81 182 SER A N 1
ATOM 1367 C CA . SER A 1 182 ? 1.669 0.866 15.573 1.00 94.81 182 SER A CA 1
ATOM 1368 C C . SER A 1 182 ? 0.910 0.853 16.893 1.00 94.81 182 SER A C 1
ATOM 1370 O O . SER A 1 182 ? 0.723 -0.179 17.543 1.00 94.81 182 SER A O 1
ATOM 1372 N N . VAL A 1 183 ? 0.472 2.043 17.287 1.00 95.50 183 VAL A N 1
ATOM 1373 C CA . VAL A 1 183 ? -0.458 2.252 18.388 1.00 95.50 183 VAL A CA 1
ATOM 1374 C C . VAL A 1 183 ? -1.531 3.232 17.941 1.00 95.50 183 VAL A C 1
ATOM 1376 O O . VAL A 1 183 ? -1.234 4.277 17.364 1.00 95.50 183 VAL A O 1
ATOM 1379 N N . ALA A 1 184 ? -2.786 2.902 18.215 1.00 93.94 184 ALA A N 1
ATOM 1380 C CA . ALA A 1 184 ? -3.921 3.802 18.076 1.00 93.94 184 ALA A CA 1
ATOM 1381 C C . ALA A 1 184 ? -4.572 4.001 19.443 1.00 93.94 184 ALA A C 1
ATOM 1383 O O . ALA A 1 184 ? -4.743 3.042 20.192 1.00 93.94 184 ALA A O 1
ATOM 1384 N N . GLN A 1 185 ? -4.935 5.237 19.769 1.00 94.56 185 GLN A N 1
ATOM 1385 C CA . GLN A 1 185 ? -5.604 5.601 21.008 1.00 94.56 185 GLN A CA 1
ATOM 1386 C C . GLN A 1 185 ? -6.843 6.441 20.702 1.00 94.56 185 GLN A C 1
ATOM 1388 O O . GLN A 1 185 ? -6.761 7.481 20.040 1.00 94.56 185 GLN A O 1
ATOM 1393 N N . SER A 1 186 ? -7.982 6.024 21.250 1.00 93.06 186 SER A N 1
ATOM 1394 C CA . SER A 1 186 ? -9.178 6.862 21.310 1.00 93.06 186 SER A CA 1
ATOM 1395 C C . SER A 1 186 ? -8.931 8.001 22.300 1.00 93.06 186 SER A C 1
ATOM 1397 O O . SER A 1 186 ? -8.788 7.774 23.500 1.00 93.06 186 SER A O 1
ATOM 1399 N N . ILE A 1 187 ? -8.833 9.233 21.799 1.00 92.00 187 ILE A N 1
ATOM 1400 C CA . ILE A 1 187 ? -8.652 10.440 22.625 1.00 92.00 187 ILE A CA 1
ATOM 1401 C C . ILE A 1 187 ? -9.999 10.875 23.214 1.00 92.00 187 ILE A C 1
ATOM 1403 O O . ILE A 1 187 ? -10.073 11.377 24.330 1.00 92.00 187 ILE A O 1
ATOM 1407 N N . SER A 1 188 ? -11.076 10.675 22.456 1.00 90.62 188 SER A N 1
ATOM 1408 C CA . SER A 1 188 ? -12.456 10.874 22.899 1.00 90.62 188 SER A CA 1
ATOM 1409 C C . SER A 1 188 ? -13.377 9.888 22.177 1.00 90.62 188 SER A C 1
ATOM 1411 O O . SER A 1 188 ? -12.923 9.119 21.332 1.00 90.62 188 SER A O 1
ATOM 1413 N N . GLN A 1 189 ? -14.683 9.958 22.442 1.00 87.75 189 GLN A N 1
ATOM 1414 C CA . GLN A 1 189 ? -15.694 9.166 21.726 1.00 87.75 189 GLN A CA 1
ATOM 1415 C C . GLN A 1 189 ? -15.702 9.399 20.205 1.00 87.75 189 GLN A C 1
ATOM 1417 O O . GLN A 1 189 ? -16.182 8.550 19.464 1.00 87.75 189 GLN A O 1
ATOM 1422 N N . HIS A 1 190 ? -15.169 10.532 19.736 1.00 92.56 190 HIS A N 1
ATOM 1423 C CA . HIS A 1 190 ? -15.229 10.924 18.326 1.00 92.56 190 HIS A CA 1
ATOM 1424 C C . HIS A 1 190 ? -13.856 11.152 17.696 1.00 92.56 190 HIS A C 1
ATOM 1426 O O . HIS A 1 190 ? -13.796 11.528 16.530 1.00 92.56 190 HIS A O 1
ATOM 1432 N N . TRP A 1 191 ? -12.763 10.973 18.444 1.00 93.44 191 TRP A N 1
ATOM 1433 C CA . TRP A 1 191 ? -11.411 11.276 17.974 1.00 93.44 191 TRP A CA 1
ATOM 1434 C C . TRP A 1 191 ? -10.443 10.158 18.314 1.00 93.44 191 TRP A C 1
ATOM 1436 O O . TRP A 1 191 ? -10.372 9.702 19.453 1.00 93.44 191 TRP A O 1
ATOM 1446 N N . THR A 1 192 ? -9.651 9.772 17.322 1.00 93.25 192 THR A N 1
ATOM 1447 C CA . THR A 1 192 ? -8.583 8.782 17.435 1.00 93.25 192 THR A CA 1
ATOM 1448 C C . THR A 1 192 ? -7.285 9.397 16.937 1.00 93.25 192 THR A C 1
ATOM 1450 O O . THR A 1 192 ? -7.263 10.032 15.880 1.00 93.25 192 THR A O 1
ATOM 1453 N N . ALA A 1 193 ? -6.204 9.184 17.678 1.00 94.69 193 ALA A N 1
ATOM 1454 C CA . ALA A 1 193 ? -4.852 9.416 17.190 1.00 94.69 193 ALA A CA 1
ATOM 1455 C C . ALA A 1 193 ? -4.113 8.090 17.070 1.00 94.69 193 ALA A C 1
ATOM 1457 O O . ALA A 1 193 ? -4.308 7.184 17.877 1.00 94.69 193 ALA A O 1
ATOM 1458 N N . SER A 1 194 ? -3.250 7.985 16.073 1.00 93.44 194 SER A N 1
ATOM 1459 C CA . SER A 1 194 ? -2.413 6.818 15.860 1.00 93.44 194 SER A CA 1
ATOM 1460 C C . SER A 1 194 ? -1.010 7.216 15.446 1.00 93.44 194 SER A C 1
ATOM 1462 O O . SER A 1 194 ? -0.799 8.220 14.766 1.00 93.44 194 SER A O 1
ATOM 1464 N N . MET A 1 195 ? -0.045 6.401 15.845 1.00 94.75 195 MET A N 1
ATOM 1465 C CA . MET A 1 195 ? 1.345 6.511 15.434 1.00 94.75 195 MET A CA 1
ATOM 1466 C C . MET A 1 195 ? 1.833 5.144 14.980 1.00 94.75 195 MET A C 1
ATOM 1468 O O . MET A 1 195 ? 1.433 4.123 15.539 1.00 94.75 195 MET A O 1
ATOM 1472 N N . ALA A 1 196 ? 2.694 5.123 13.972 1.00 92.31 196 ALA A N 1
ATOM 1473 C CA . ALA A 1 196 ? 3.373 3.914 13.544 1.00 92.31 196 ALA A CA 1
ATOM 1474 C C . ALA A 1 196 ? 4.805 4.214 13.123 1.00 92.31 196 ALA A C 1
ATOM 1476 O O . ALA A 1 196 ? 5.119 5.299 12.628 1.00 92.31 196 ALA A O 1
ATOM 1477 N N . VAL A 1 197 ? 5.664 3.224 13.307 1.00 94.56 197 VAL A N 1
ATOM 1478 C CA . VAL A 1 197 ? 7.055 3.240 12.868 1.00 94.56 197 VAL A CA 1
ATOM 1479 C C . VAL A 1 197 ? 7.370 1.917 12.207 1.00 94.56 197 VAL A C 1
ATOM 1481 O O . VAL A 1 197 ? 6.803 0.881 12.555 1.00 94.56 197 VAL A O 1
ATOM 1484 N N . GLY A 1 198 ? 8.308 1.930 11.276 1.00 93.00 198 GLY A N 1
ATOM 1485 C CA . GLY A 1 198 ? 8.677 0.707 10.600 1.00 93.00 198 GLY A CA 1
ATOM 1486 C C . GLY A 1 198 ? 9.879 0.861 9.703 1.00 93.00 198 GLY A C 1
ATOM 1487 O O . GLY A 1 198 ? 10.514 1.915 9.618 1.00 93.00 198 GLY A O 1
ATOM 1488 N N . ASN A 1 199 ? 10.179 -0.232 9.024 1.00 92.00 199 ASN A N 1
ATOM 1489 C CA . ASN A 1 199 ? 11.141 -0.271 7.946 1.00 92.00 199 ASN A CA 1
ATOM 1490 C C . ASN A 1 199 ? 10.506 -1.003 6.768 1.00 92.00 199 ASN A C 1
ATOM 1492 O O . ASN A 1 199 ? 9.873 -2.042 6.946 1.00 92.00 199 ASN A O 1
ATOM 1496 N N . SER A 1 200 ? 10.650 -0.453 5.572 1.00 88.25 200 SER A N 1
ATOM 1497 C CA . SER A 1 200 ? 10.078 -1.016 4.352 1.00 88.25 200 SER A CA 1
ATOM 1498 C C . SER A 1 200 ? 11.110 -1.044 3.240 1.00 88.25 200 SER A C 1
ATOM 1500 O O . SER A 1 200 ? 11.967 -0.156 3.162 1.00 88.25 200 SER A O 1
ATOM 1502 N N . GLY A 1 201 ? 10.995 -2.022 2.339 1.00 86.56 201 GLY A N 1
ATOM 1503 C CA . GLY A 1 201 ? 11.724 -1.938 1.082 1.00 86.56 201 GLY A CA 1
ATOM 1504 C C . GLY A 1 201 ? 11.105 -0.884 0.178 1.00 86.56 201 GLY A C 1
ATOM 1505 O O . GLY A 1 201 ? 9.897 -0.848 -0.041 1.00 86.56 201 GLY A O 1
ATOM 1506 N N . VAL A 1 202 ? 11.969 -0.030 -0.337 1.00 87.31 202 VAL A N 1
ATOM 1507 C CA . VAL A 1 202 ? 11.671 1.025 -1.299 1.00 87.31 202 VAL A CA 1
ATOM 1508 C C . VAL A 1 202 ? 12.675 0.916 -2.435 1.00 87.31 202 VAL A C 1
ATOM 1510 O O . VAL A 1 202 ? 13.733 0.305 -2.269 1.00 87.31 202 VAL A O 1
ATOM 1513 N N . LEU A 1 203 ? 12.378 1.506 -3.585 1.00 88.44 203 LEU A N 1
ATOM 1514 C CA . LEU A 1 203 ? 13.367 1.608 -4.655 1.00 88.44 203 LEU A CA 1
ATOM 1515 C C . LEU A 1 203 ? 14.129 2.921 -4.504 1.00 88.44 203 LEU A C 1
ATOM 1517 O O . LEU A 1 203 ? 13.527 3.975 -4.301 1.00 88.44 203 LEU A O 1
ATOM 1521 N N . ALA A 1 204 ? 15.452 2.858 -4.595 1.00 89.19 204 ALA A N 1
ATOM 1522 C CA . ALA A 1 204 ? 16.306 4.037 -4.594 1.00 89.19 204 ALA A CA 1
ATOM 1523 C C . ALA A 1 204 ? 17.363 3.933 -5.700 1.00 89.19 204 ALA A C 1
ATOM 1525 O O . ALA A 1 204 ? 17.819 2.824 -5.996 1.00 89.19 204 ALA A O 1
ATOM 1526 N N . PRO A 1 205 ? 17.766 5.066 -6.295 1.00 87.94 205 PRO A N 1
ATOM 1527 C CA . PRO A 1 205 ? 18.885 5.098 -7.222 1.00 87.94 205 PRO A CA 1
ATOM 1528 C C . PRO A 1 205 ? 20.193 4.777 -6.487 1.00 87.94 205 PRO A C 1
ATOM 1530 O O . PRO A 1 205 ? 20.459 5.282 -5.395 1.00 87.94 205 PRO A O 1
ATOM 1533 N N . VAL A 1 206 ? 21.018 3.940 -7.103 1.00 84.62 206 VAL A N 1
ATOM 1534 C CA . VAL A 1 206 ? 22.386 3.618 -6.703 1.00 84.62 206 VAL A CA 1
ATOM 1535 C C . VAL A 1 206 ? 23.278 3.986 -7.884 1.00 84.62 206 VAL A C 1
ATOM 1537 O O . VAL A 1 206 ? 23.228 3.329 -8.918 1.00 84.62 206 VAL A O 1
ATOM 1540 N N . GLY A 1 207 ? 24.068 5.050 -7.736 1.00 78.38 207 GLY A N 1
ATOM 1541 C CA . GLY A 1 207 ? 24.863 5.614 -8.831 1.00 78.38 207 GLY A CA 1
ATOM 1542 C C . GLY A 1 207 ? 24.075 6.587 -9.715 1.00 78.38 207 GLY A C 1
ATOM 1543 O O . GLY A 1 207 ? 23.007 7.067 -9.332 1.00 78.38 207 GLY A O 1
ATOM 1544 N N . ASP A 1 208 ? 24.629 6.904 -10.886 1.00 73.88 208 ASP A N 1
ATOM 1545 C CA . ASP A 1 208 ? 24.026 7.853 -11.824 1.00 73.88 208 ASP A CA 1
ATOM 1546 C C . ASP A 1 208 ? 22.907 7.195 -12.642 1.00 73.88 208 ASP A C 1
ATOM 1548 O O . ASP A 1 208 ? 23.145 6.458 -13.603 1.00 73.88 208 ASP A O 1
ATOM 1552 N N . ILE A 1 209 ? 21.666 7.485 -12.255 1.00 73.12 209 ILE A N 1
ATOM 1553 C CA . ILE A 1 209 ? 20.452 6.994 -12.912 1.00 73.12 209 ILE A CA 1
ATOM 1554 C C . ILE A 1 209 ? 20.278 7.534 -14.343 1.00 73.12 209 ILE A C 1
ATOM 1556 O O . ILE A 1 209 ? 19.494 6.974 -15.099 1.00 73.12 209 ILE A O 1
ATOM 1560 N N . ASN A 1 210 ? 21.020 8.574 -14.739 1.00 67.69 210 ASN A N 1
ATOM 1561 C CA . ASN A 1 210 ? 20.898 9.199 -16.060 1.00 67.69 210 ASN A CA 1
ATOM 1562 C C . 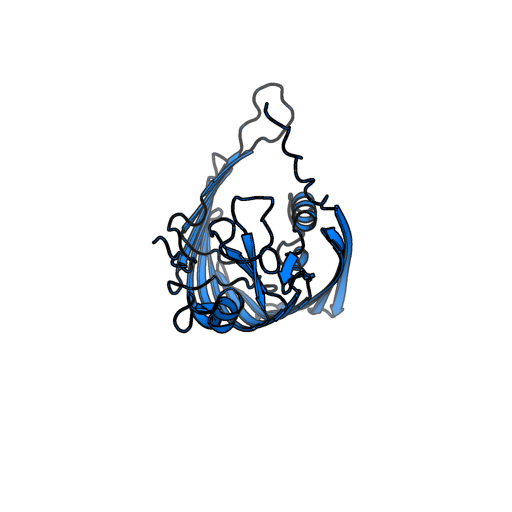ASN A 1 210 ? 21.772 8.517 -17.130 1.00 67.69 210 ASN A C 1
ATOM 1564 O O . ASN A 1 210 ? 21.655 8.809 -18.320 1.00 67.69 210 ASN A O 1
ATOM 1568 N N . SER A 1 211 ? 22.645 7.591 -16.728 1.00 60.91 211 SER A N 1
ATOM 1569 C CA . SER A 1 211 ? 23.549 6.881 -17.633 1.00 60.91 211 SER A CA 1
ATOM 1570 C C . SER A 1 211 ? 22.904 5.604 -18.197 1.00 60.91 211 SER A C 1
ATOM 1572 O O . SER A 1 211 ? 22.379 4.788 -17.447 1.00 60.91 211 SER A O 1
ATOM 1574 N N . GLY A 1 212 ? 22.949 5.399 -19.521 1.00 68.75 212 GLY A N 1
ATOM 1575 C CA . GLY A 1 212 ? 22.612 4.106 -20.146 1.00 68.75 212 GLY A CA 1
ATOM 1576 C C . GLY A 1 212 ? 21.138 3.851 -20.503 1.00 68.75 212 GLY A C 1
ATOM 1577 O O . GLY A 1 212 ? 20.756 2.695 -20.688 1.00 68.75 212 GLY A O 1
ATOM 1578 N N . GLY A 1 213 ? 20.304 4.889 -20.618 1.00 80.62 213 GLY A N 1
ATOM 1579 C CA . GLY A 1 213 ? 18.914 4.758 -21.082 1.00 80.62 213 GLY A CA 1
ATOM 1580 C C . GLY A 1 213 ? 18.007 3.977 -20.118 1.00 80.62 213 GLY A C 1
ATOM 1581 O O . GLY A 1 213 ? 18.241 3.949 -18.910 1.00 80.62 213 GLY A O 1
ATOM 1582 N N . ALA A 1 214 ? 16.962 3.331 -20.645 1.00 84.50 214 ALA A N 1
ATOM 1583 C CA . ALA A 1 214 ? 15.981 2.591 -19.843 1.00 84.50 214 ALA A CA 1
ATOM 1584 C C . ALA A 1 214 ? 16.626 1.474 -18.997 1.00 84.50 214 ALA A C 1
ATOM 1586 O O . ALA A 1 214 ? 16.315 1.311 -17.815 1.00 84.50 214 ALA A O 1
ATOM 1587 N N . ASP A 1 215 ? 17.568 0.721 -19.567 1.00 86.62 215 ASP A N 1
ATOM 1588 C CA . ASP A 1 215 ? 18.263 -0.341 -18.835 1.00 86.62 215 ASP A CA 1
ATOM 1589 C C . ASP A 1 215 ? 19.179 0.196 -17.739 1.00 86.62 215 ASP A C 1
ATOM 1591 O O . ASP A 1 215 ? 19.248 -0.401 -16.663 1.00 86.62 215 ASP A O 1
ATOM 1595 N N . GLY A 1 216 ? 19.813 1.348 -17.962 1.00 85.62 216 GLY A N 1
ATOM 1596 C CA . GLY A 1 216 ? 20.576 2.052 -16.935 1.00 85.62 216 GLY A CA 1
ATOM 1597 C C . GLY A 1 216 ? 19.717 2.437 -15.732 1.00 85.62 216 GLY A C 1
ATOM 1598 O O . GLY A 1 216 ? 20.059 2.108 -14.593 1.00 85.62 216 GLY A O 1
ATOM 1599 N N . VAL A 1 217 ? 18.534 3.018 -15.973 1.00 86.00 217 VAL A N 1
ATOM 1600 C CA . VAL A 1 217 ? 17.572 3.342 -14.905 1.00 86.00 217 VAL A CA 1
ATOM 1601 C C . VAL A 1 217 ? 17.174 2.100 -14.110 1.00 86.00 217 VAL A C 1
ATOM 1603 O O . VAL A 1 217 ? 17.213 2.115 -12.879 1.00 86.00 217 VAL A O 1
ATOM 1606 N N . ARG A 1 218 ? 16.832 0.996 -14.786 1.00 88.25 218 ARG A N 1
ATOM 1607 C CA . ARG A 1 218 ? 16.492 -0.277 -14.118 1.00 88.25 218 ARG A CA 1
ATOM 1608 C C . ARG A 1 218 ? 17.657 -0.841 -13.323 1.00 88.25 218 ARG A C 1
ATOM 1610 O O . ARG A 1 218 ? 17.454 -1.385 -12.242 1.00 88.25 218 ARG A O 1
ATOM 1617 N N . HIS A 1 219 ? 18.866 -0.760 -13.871 1.00 87.75 219 HIS A N 1
ATOM 1618 C CA . HIS A 1 219 ? 20.061 -1.278 -13.223 1.00 87.75 219 HIS A CA 1
ATOM 1619 C C . HIS A 1 219 ? 20.399 -0.489 -11.955 1.00 87.75 219 HIS A C 1
ATOM 1621 O O . HIS A 1 219 ? 20.832 -1.079 -10.962 1.00 87.75 219 HIS A O 1
ATOM 1627 N N . ASN A 1 220 ? 20.176 0.823 -11.977 1.00 88.12 220 ASN A N 1
ATOM 1628 C CA . ASN A 1 220 ? 20.537 1.716 -10.884 1.00 88.12 220 ASN A CA 1
ATOM 1629 C C . ASN A 1 220 ? 19.419 1.854 -9.841 1.00 88.12 220 ASN A C 1
ATOM 1631 O O . ASN A 1 220 ? 19.713 2.120 -8.681 1.00 88.12 220 ASN A O 1
ATOM 1635 N N . LEU A 1 221 ? 18.152 1.595 -10.178 1.00 88.94 221 LEU A N 1
ATOM 1636 C CA . LEU A 1 221 ? 17.077 1.487 -9.187 1.00 88.94 221 LEU A CA 1
ATOM 1637 C C . LEU A 1 221 ? 17.153 0.150 -8.443 1.00 88.94 221 LEU A C 1
ATOM 1639 O O . LEU A 1 221 ? 16.801 -0.909 -8.964 1.00 88.94 221 LEU A O 1
ATOM 1643 N N . ARG A 1 222 ? 17.586 0.193 -7.180 1.00 88.69 222 ARG A N 1
ATOM 1644 C CA . ARG A 1 222 ? 17.737 -0.998 -6.336 1.00 88.69 222 ARG A CA 1
ATOM 1645 C C . ARG A 1 222 ? 16.781 -0.982 -5.146 1.00 88.69 222 ARG A C 1
ATOM 1647 O O . ARG A 1 222 ? 16.512 0.085 -4.590 1.00 88.69 222 ARG A O 1
ATOM 1654 N N . PRO A 1 223 ? 16.291 -2.161 -4.716 1.00 89.56 223 PRO A N 1
ATOM 1655 C CA . PRO A 1 223 ? 15.551 -2.270 -3.471 1.00 89.56 223 PRO A CA 1
ATOM 1656 C C . PRO A 1 223 ? 16.484 -1.964 -2.297 1.00 89.56 223 PRO A C 1
ATOM 1658 O O . PRO A 1 223 ? 17.499 -2.630 -2.095 1.00 89.56 223 PRO A O 1
ATOM 1661 N N . VAL A 1 224 ? 16.122 -0.966 -1.502 1.00 89.75 224 VAL A N 1
ATOM 1662 C CA . VAL A 1 224 ? 16.803 -0.592 -0.262 1.00 89.75 224 VAL A CA 1
ATOM 1663 C C . VAL A 1 224 ? 15.801 -0.556 0.880 1.00 89.75 224 VAL A C 1
ATOM 1665 O O . VAL A 1 224 ? 14.610 -0.345 0.681 1.00 89.75 224 VAL A O 1
ATOM 1668 N N . ARG A 1 225 ? 16.283 -0.748 2.104 1.00 90.00 225 ARG A N 1
ATOM 1669 C CA . ARG A 1 225 ? 15.461 -0.673 3.314 1.00 90.00 225 ARG A CA 1
ATOM 1670 C C . ARG A 1 225 ? 15.531 0.725 3.898 1.00 90.00 225 ARG A C 1
ATOM 1672 O O . ARG A 1 225 ? 16.632 1.207 4.170 1.00 90.00 225 ARG A O 1
ATOM 1679 N N . ARG A 1 226 ? 14.383 1.368 4.103 1.00 91.00 226 ARG A N 1
ATOM 1680 C CA . ARG A 1 226 ? 14.320 2.706 4.699 1.00 91.00 226 ARG A CA 1
ATOM 1681 C C . ARG A 1 226 ? 13.392 2.728 5.904 1.00 91.00 226 ARG A C 1
ATOM 1683 O O . ARG A 1 226 ? 12.295 2.168 5.833 1.00 91.00 226 ARG A O 1
ATOM 1690 N N . PRO A 1 227 ? 13.819 3.376 7.001 1.00 92.81 227 PRO A N 1
ATOM 1691 C CA . PRO A 1 227 ? 12.929 3.629 8.109 1.00 92.81 227 PRO A CA 1
ATOM 1692 C C . PRO A 1 227 ? 11.864 4.642 7.692 1.00 92.81 227 PRO A C 1
ATOM 1694 O O . PRO A 1 227 ? 12.073 5.500 6.824 1.00 92.81 227 PRO A O 1
ATOM 1697 N N . TRP A 1 228 ? 10.725 4.554 8.351 1.00 91.88 228 TRP A N 1
ATOM 1698 C CA . TRP A 1 228 ? 9.665 5.533 8.242 1.00 91.88 228 TRP A CA 1
ATOM 1699 C C . TRP A 1 228 ? 8.944 5.664 9.577 1.00 91.88 228 TRP A C 1
ATOM 1701 O O . TRP A 1 228 ? 8.960 4.762 10.418 1.00 91.88 228 TRP A O 1
ATOM 1711 N N . ALA A 1 229 ? 8.308 6.812 9.753 1.00 93.75 229 ALA A N 1
ATOM 1712 C CA . ALA A 1 229 ? 7.467 7.106 10.897 1.00 93.75 229 ALA A CA 1
ATOM 1713 C C . ALA A 1 229 ? 6.243 7.871 10.414 1.00 93.75 229 ALA A C 1
ATOM 1715 O O . ALA A 1 229 ? 6.331 8.681 9.492 1.00 93.75 229 ALA A O 1
ATOM 1716 N N . THR A 1 230 ? 5.096 7.627 11.027 1.00 91.38 230 THR A N 1
ATOM 1717 C CA . THR A 1 230 ? 3.870 8.327 10.673 1.00 91.38 230 THR A CA 1
ATOM 1718 C C . THR A 1 230 ? 2.992 8.564 11.884 1.00 91.38 230 THR A C 1
ATOM 1720 O O . THR A 1 230 ? 2.936 7.757 12.811 1.00 91.38 230 THR A O 1
ATOM 1723 N N . ALA A 1 231 ? 2.303 9.697 11.853 1.00 93.75 231 ALA A N 1
ATOM 1724 C CA . ALA A 1 231 ? 1.274 10.063 12.800 1.00 93.75 231 ALA A CA 1
ATOM 1725 C C . ALA A 1 231 ? -0.005 10.400 12.036 1.00 93.75 231 ALA A C 1
ATOM 1727 O O . ALA A 1 231 ? 0.032 11.021 10.970 1.00 93.75 231 ALA A O 1
ATOM 1728 N N . ARG A 1 232 ? -1.142 10.005 12.597 1.00 92.81 232 ARG A N 1
ATOM 1729 C CA . ARG A 1 232 ? -2.467 10.297 12.068 1.00 92.81 232 ARG A CA 1
ATOM 1730 C C . ARG A 1 232 ? -3.392 10.708 13.200 1.00 92.81 232 ARG A C 1
ATOM 1732 O O . ARG A 1 232 ? -3.346 10.156 14.294 1.00 92.81 232 ARG A O 1
ATOM 1739 N N . ILE A 1 233 ? -4.272 11.648 12.901 1.00 93.38 233 ILE A N 1
ATOM 1740 C CA . ILE A 1 233 ? -5.413 11.996 13.733 1.00 93.38 233 ILE A CA 1
ATOM 1741 C C . ILE A 1 233 ? -6.661 11.996 12.860 1.00 93.38 233 ILE A C 1
ATOM 1743 O O . ILE A 1 233 ? -6.647 12.485 11.730 1.00 93.38 233 ILE A O 1
ATOM 1747 N N . SER A 1 234 ? -7.745 11.421 13.358 1.00 92.69 234 SER A N 1
ATOM 1748 C CA . SER A 1 234 ? -9.028 11.468 12.668 1.00 92.69 234 SER A CA 1
ATOM 1749 C C . SER A 1 234 ? -10.180 11.482 13.645 1.00 92.69 234 SER A C 1
ATOM 1751 O O . SER A 1 234 ? -10.104 10.882 14.719 1.00 92.69 234 SER A O 1
ATOM 1753 N N . GLY A 1 235 ? -11.263 12.131 13.248 1.00 92.25 235 GLY A N 1
ATOM 1754 C CA . GLY A 1 235 ? -12.444 12.205 14.076 1.00 92.25 235 GLY A CA 1
ATOM 1755 C C . GLY A 1 235 ? -13.618 12.891 13.410 1.00 92.25 235 GLY A C 1
ATOM 1756 O O . GLY A 1 235 ? -13.573 13.258 12.234 1.00 92.25 235 GLY A O 1
ATOM 1757 N N . GLN A 1 236 ? -14.678 13.046 14.191 1.00 94.19 236 GLN A N 1
ATOM 1758 C CA . GLN A 1 236 ? -15.918 13.677 13.777 1.00 94.19 236 GLN A CA 1
ATOM 1759 C C . GLN A 1 236 ? -16.319 14.773 14.764 1.00 94.19 236 GLN A C 1
ATOM 1761 O O . GLN A 1 236 ? -16.247 14.599 15.979 1.00 94.19 236 GLN A O 1
ATOM 1766 N N . PHE A 1 237 ? -16.784 15.904 14.245 1.00 93.31 237 PHE A N 1
ATOM 1767 C CA . PHE A 1 237 ? -17.419 16.932 15.057 1.00 93.31 237 PHE A CA 1
ATOM 1768 C C . PHE A 1 237 ? -18.876 16.540 15.350 1.00 93.31 237 PHE A C 1
ATOM 1770 O O . PHE A 1 237 ? -19.655 16.395 14.405 1.00 93.31 237 PHE A O 1
ATOM 1777 N N . PRO A 1 238 ? -19.287 16.415 16.627 1.00 88.56 238 PRO A N 1
ATOM 1778 C CA . PRO A 1 238 ? -20.605 15.874 16.978 1.00 88.56 238 PRO A CA 1
ATOM 1779 C C . PRO A 1 238 ? -21.796 16.693 16.469 1.00 88.56 238 PRO A C 1
ATOM 1781 O O . PRO A 1 238 ? -22.844 16.136 16.171 1.00 88.56 238 PRO A O 1
ATOM 1784 N N . ARG A 1 239 ? -21.655 18.022 16.369 1.00 87.44 239 ARG A N 1
ATOM 1785 C CA . ARG A 1 239 ? -22.762 18.915 15.982 1.00 87.44 239 ARG A CA 1
ATOM 1786 C C . ARG A 1 239 ? -22.994 18.967 14.477 1.00 87.44 239 ARG A C 1
ATOM 1788 O O . ARG A 1 239 ? -24.128 18.890 14.027 1.00 87.44 239 ARG A O 1
ATOM 1795 N N . SER A 1 240 ? -21.927 19.133 13.705 1.00 89.94 240 SER A N 1
ATOM 1796 C CA . SER A 1 240 ? -21.999 19.309 12.252 1.00 89.94 240 SER A CA 1
ATOM 1797 C C . SER A 1 240 ? -21.879 17.995 11.481 1.00 89.94 240 SER A C 1
ATOM 1799 O O . SER A 1 240 ? -22.062 17.978 10.266 1.00 89.94 240 SER A O 1
ATOM 1801 N N . GLY A 1 241 ? -21.497 16.905 12.153 1.00 89.62 241 GLY A N 1
ATOM 1802 C CA . GLY A 1 241 ? -21.181 15.628 11.521 1.00 89.62 241 GLY A CA 1
ATOM 1803 C C . GLY A 1 241 ? -19.915 15.656 10.657 1.00 89.62 241 GLY A C 1
ATOM 1804 O O . GLY A 1 241 ? -19.597 14.635 10.047 1.00 89.62 241 GLY A O 1
ATOM 1805 N N . THR A 1 242 ? -19.193 16.783 10.612 1.00 92.94 242 THR A N 1
ATOM 1806 C CA . THR A 1 242 ? -17.975 16.971 9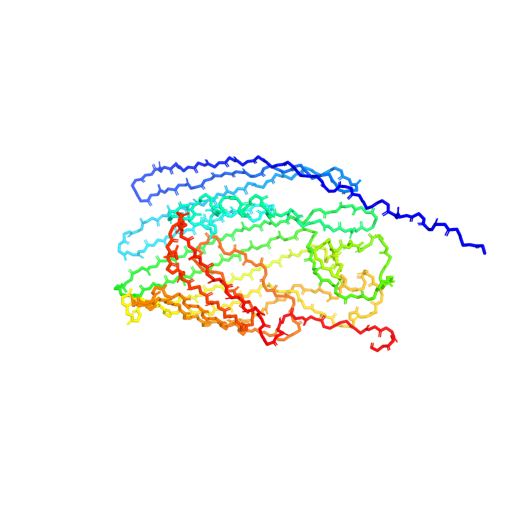.813 1.00 92.94 242 THR A CA 1
ATOM 1807 C C . THR A 1 242 ? -16.913 15.975 10.243 1.00 92.94 242 THR A C 1
ATOM 1809 O O . THR A 1 242 ? -16.575 15.911 11.425 1.00 92.94 242 THR A O 1
ATOM 1812 N N . ARG A 1 243 ? -16.352 15.225 9.297 1.00 93.44 243 ARG A N 1
ATOM 1813 C CA . ARG A 1 243 ? -15.234 14.316 9.545 1.00 93.44 243 ARG A CA 1
ATOM 1814 C C . ARG A 1 243 ? -13.939 14.949 9.064 1.00 93.44 243 ARG A C 1
ATOM 1816 O O . ARG A 1 243 ? -13.871 15.441 7.938 1.00 93.44 243 ARG A O 1
ATOM 1823 N N . LEU A 1 244 ? -12.923 14.903 9.916 1.00 93.50 244 LEU A N 1
ATOM 1824 C CA . LEU A 1 244 ? -11.567 15.324 9.595 1.00 93.50 244 LEU A CA 1
ATOM 1825 C C . LEU A 1 244 ? -10.611 14.149 9.730 1.00 93.50 244 LEU A C 1
ATOM 1827 O O . LEU A 1 244 ? -10.712 13.349 10.661 1.00 93.50 244 LEU A O 1
ATOM 1831 N N . ALA A 1 245 ? -9.644 14.091 8.827 1.00 90.50 245 ALA A N 1
ATOM 1832 C CA . ALA A 1 245 ? -8.482 13.238 8.964 1.00 90.50 245 ALA A CA 1
ATOM 1833 C C . ALA A 1 245 ? -7.234 13.988 8.504 1.00 90.50 245 ALA A C 1
ATOM 1835 O O . ALA A 1 245 ? -7.218 14.578 7.427 1.00 90.50 245 ALA A O 1
ATOM 1836 N N . GLY A 1 246 ? -6.184 13.931 9.312 1.00 90.62 246 GLY A N 1
ATOM 1837 C CA . GLY A 1 246 ? -4.857 14.411 8.959 1.00 90.62 246 GLY A CA 1
ATOM 1838 C C . GLY A 1 246 ? -3.832 13.324 9.226 1.00 90.62 246 GLY A C 1
ATOM 1839 O O . GLY A 1 246 ? -3.904 12.638 10.244 1.00 90.62 246 GLY A O 1
ATOM 1840 N N . ALA A 1 247 ? -2.892 13.141 8.309 1.00 89.75 247 ALA A N 1
ATOM 1841 C CA . ALA A 1 247 ? -1.798 12.198 8.472 1.00 89.75 247 ALA A CA 1
ATOM 1842 C C . ALA A 1 247 ? -0.509 12.772 7.897 1.00 89.75 247 ALA A C 1
ATOM 1844 O O . ALA A 1 247 ? -0.519 13.396 6.838 1.00 89.75 247 ALA A O 1
ATOM 1845 N N . TYR A 1 248 ? 0.599 12.522 8.581 1.00 91.69 248 TYR A N 1
ATOM 1846 C CA . TYR A 1 248 ? 1.932 12.809 8.082 1.00 91.69 248 TYR A CA 1
ATOM 1847 C C . TYR A 1 248 ? 2.779 11.548 8.169 1.00 91.69 248 TYR A C 1
ATOM 1849 O O . TYR A 1 248 ? 2.801 10.885 9.208 1.00 91.69 248 TYR A O 1
ATOM 1857 N N . MET A 1 249 ? 3.467 11.210 7.085 1.00 89.62 249 MET A N 1
ATOM 1858 C CA . MET A 1 249 ? 4.465 10.150 7.060 1.00 89.62 249 MET A CA 1
ATOM 1859 C C . MET A 1 249 ? 5.796 10.709 6.587 1.00 89.62 249 MET A C 1
ATOM 1861 O O . MET A 1 249 ? 5.907 11.247 5.487 1.00 89.62 249 MET A O 1
ATOM 1865 N N . TRP A 1 250 ? 6.811 10.503 7.414 1.00 90.19 250 TRP A N 1
ATOM 1866 C CA . TRP A 1 250 ? 8.198 10.787 7.111 1.00 90.19 250 TRP A CA 1
ATOM 1867 C C . TRP A 1 250 ? 8.918 9.511 6.656 1.00 90.19 250 TRP A C 1
ATOM 1869 O O . TRP A 1 250 ? 8.749 8.440 7.243 1.00 90.19 250 TRP A O 1
ATOM 1879 N N . THR A 1 251 ? 9.764 9.637 5.636 1.00 88.50 251 THR A N 1
ATOM 1880 C CA . THR A 1 251 ? 10.745 8.622 5.232 1.00 88.50 251 THR A CA 1
ATOM 1881 C C . THR A 1 251 ? 11.976 9.300 4.625 1.00 88.50 251 THR A C 1
ATOM 1883 O O . THR A 1 251 ? 12.042 10.525 4.520 1.00 88.50 251 THR A O 1
ATOM 1886 N N . THR A 1 252 ? 12.973 8.512 4.226 1.00 85.12 252 THR A N 1
ATOM 1887 C CA . THR A 1 252 ? 14.187 9.037 3.593 1.00 85.12 252 THR A CA 1
ATOM 1888 C C . THR A 1 252 ? 13.892 9.610 2.202 1.00 85.12 252 THR A C 1
ATOM 1890 O O . THR A 1 252 ? 13.223 8.974 1.387 1.00 85.12 252 THR A O 1
ATOM 1893 N N . HIS A 1 253 ? 14.433 10.796 1.918 1.00 79.88 253 HIS A N 1
ATOM 1894 C CA . HIS A 1 253 ? 14.338 11.453 0.611 1.00 79.88 253 HIS A CA 1
ATOM 1895 C C . HIS A 1 253 ? 14.947 10.606 -0.520 1.00 79.88 253 HIS A C 1
ATOM 1897 O O . HIS A 1 253 ? 15.794 9.745 -0.276 1.00 79.88 253 HIS A O 1
ATOM 1903 N N . GLY A 1 254 ? 14.523 10.869 -1.761 1.00 76.38 254 GLY A N 1
ATOM 1904 C CA . GLY A 1 254 ? 15.059 10.195 -2.949 1.00 76.38 254 GLY A CA 1
ATOM 1905 C C . GLY A 1 254 ? 14.729 8.704 -3.001 1.00 76.38 254 GLY A C 1
ATOM 1906 O O . GLY A 1 254 ? 15.526 7.904 -3.485 1.00 76.38 254 GLY A O 1
ATOM 1907 N N . THR A 1 255 ? 13.578 8.315 -2.456 1.00 79.56 255 THR A N 1
ATOM 1908 C CA . THR A 1 255 ? 13.091 6.938 -2.504 1.00 79.56 255 THR A CA 1
ATOM 1909 C C . THR A 1 255 ? 11.719 6.921 -3.157 1.00 79.56 255 THR A C 1
ATOM 1911 O O . THR A 1 255 ? 10.869 7.762 -2.862 1.00 79.56 255 THR A O 1
ATOM 1914 N N . LEU A 1 256 ? 11.511 5.976 -4.070 1.00 76.81 256 LEU A N 1
ATOM 1915 C CA . LEU A 1 256 ? 10.197 5.693 -4.628 1.00 76.81 256 LEU A CA 1
ATOM 1916 C C . LEU A 1 256 ? 9.472 4.817 -3.617 1.00 76.81 256 LEU A C 1
ATOM 1918 O O . LEU A 1 256 ? 9.964 3.743 -3.261 1.00 76.81 256 LEU A O 1
ATOM 1922 N N . GLY A 1 257 ? 8.373 5.376 -3.105 1.00 64.06 257 GLY A N 1
ATOM 1923 C CA . GLY A 1 257 ? 7.794 5.050 -1.808 1.00 64.06 257 GLY A CA 1
ATOM 1924 C C . GLY A 1 257 ? 7.492 3.569 -1.550 1.00 64.06 257 GLY A C 1
ATOM 1925 O O . GLY A 1 257 ? 7.492 2.734 -2.456 1.00 64.06 257 GLY A O 1
ATOM 1926 N N . PRO A 1 258 ? 7.195 3.231 -0.287 1.00 52.00 258 PRO A N 1
ATOM 1927 C CA . PRO A 1 258 ? 6.778 1.887 0.069 1.00 52.00 258 PRO A CA 1
ATOM 1928 C C . PRO A 1 258 ? 5.398 1.617 -0.525 1.00 52.00 258 PRO A C 1
ATOM 1930 O O . PRO A 1 258 ? 4.428 2.287 -0.188 1.00 52.00 258 PRO A O 1
ATOM 1933 N N . ALA A 1 259 ? 5.300 0.633 -1.412 1.00 56.88 259 ALA A N 1
ATOM 1934 C CA . ALA A 1 259 ? 4.029 0.212 -2.002 1.00 56.88 259 ALA A CA 1
ATOM 1935 C C . ALA A 1 259 ? 3.543 -1.120 -1.411 1.00 56.88 259 ALA A C 1
ATOM 1937 O O . ALA A 1 259 ? 2.956 -1.930 -2.127 1.00 56.88 259 ALA A O 1
ATOM 1938 N N . HIS A 1 260 ? 3.812 -1.361 -0.125 1.00 65.50 260 HIS A N 1
ATOM 1939 C CA . HIS A 1 260 ? 3.272 -2.524 0.567 1.00 65.50 260 HIS A CA 1
ATOM 1940 C C . HIS A 1 260 ? 1.885 -2.192 1.122 1.00 65.50 260 HIS A C 1
ATOM 1942 O O . HIS A 1 260 ? 1.744 -1.291 1.951 1.00 65.50 260 HIS A O 1
ATOM 1948 N N . ALA A 1 261 ? 0.871 -2.910 0.643 1.00 66.81 261 ALA A N 1
ATOM 1949 C CA . ALA A 1 261 ? -0.481 -2.844 1.172 1.00 66.81 261 ALA A CA 1
ATOM 1950 C C . ALA A 1 261 ? -0.631 -3.909 2.266 1.00 66.81 261 ALA A C 1
ATOM 1952 O O . ALA A 1 261 ? -0.803 -5.086 1.958 1.00 66.81 261 ALA A O 1
ATOM 1953 N N . TRP A 1 262 ? -0.552 -3.483 3.526 1.00 64.31 262 TRP A N 1
ATOM 1954 C CA . TRP A 1 262 ? -0.590 -4.369 4.693 1.00 64.31 262 TRP A CA 1
ATOM 1955 C C . TRP A 1 262 ? -1.913 -5.140 4.780 1.00 64.31 262 TRP A C 1
ATOM 1957 O O . TRP A 1 262 ? -2.977 -4.531 4.859 1.00 64.31 262 TRP A O 1
ATOM 1967 N N . LEU A 1 263 ? -1.857 -6.465 4.815 1.00 64.88 263 LEU A N 1
ATOM 1968 C CA . LEU A 1 263 ? -3.000 -7.379 4.891 1.00 64.88 263 LEU A CA 1
ATOM 1969 C C . LEU A 1 263 ? -3.509 -7.595 6.327 1.00 64.88 263 LEU A C 1
ATOM 1971 O O . LEU A 1 263 ? -4.638 -8.060 6.520 1.00 64.88 263 LEU A O 1
ATOM 1975 N N . THR A 1 264 ? -2.674 -7.281 7.323 1.00 67.25 264 THR A N 1
ATOM 1976 C CA . THR A 1 264 ? -2.938 -7.501 8.761 1.00 67.25 264 THR A CA 1
ATOM 1977 C C . THR A 1 264 ? -3.039 -6.200 9.565 1.00 67.25 264 THR A C 1
ATOM 1979 O O . THR A 1 264 ? -3.198 -6.208 10.783 1.00 67.25 264 THR A O 1
ATOM 1982 N N . GLN A 1 265 ? -2.949 -5.045 8.898 1.00 66.06 265 GLN A N 1
ATOM 1983 C CA . GLN A 1 265 ? -3.104 -3.733 9.531 1.00 66.06 265 GLN A CA 1
ATOM 1984 C C . GLN A 1 265 ? -4.400 -3.072 9.062 1.00 66.06 265 GLN A C 1
ATOM 1986 O O . GLN A 1 265 ? -4.763 -3.121 7.890 1.00 66.06 265 GLN A O 1
ATOM 1991 N N . SER A 1 266 ? -5.084 -2.389 9.978 1.00 61.50 266 SER A N 1
ATOM 1992 C CA . SER A 1 266 ? -6.325 -1.658 9.681 1.00 61.50 266 SER A CA 1
ATOM 1993 C C . SER A 1 266 ? -6.097 -0.304 9.002 1.00 61.50 266 SER A C 1
ATOM 1995 O O . SER A 1 266 ? -7.053 0.363 8.606 1.00 61.50 266 SER A O 1
ATOM 1997 N N . TRP A 1 267 ? -4.841 0.130 8.881 1.00 65.69 267 TRP A N 1
ATOM 1998 C CA . TRP A 1 267 ? -4.466 1.416 8.311 1.00 65.69 267 TRP A CA 1
ATOM 1999 C C . TRP A 1 267 ? -3.231 1.288 7.417 1.00 65.69 267 TRP A C 1
ATOM 2001 O O . TRP A 1 267 ? -2.253 0.637 7.773 1.00 65.69 267 TRP A O 1
ATOM 2011 N N . GLN A 1 268 ? -3.284 1.970 6.272 1.00 71.38 268 GLN A N 1
ATOM 2012 C CA . GLN A 1 268 ? -2.192 2.089 5.311 1.00 71.38 268 GLN A CA 1
ATOM 2013 C C . GLN A 1 268 ? -1.525 3.468 5.444 1.00 71.38 268 GLN A C 1
ATOM 2015 O O . GLN A 1 268 ? -2.173 4.485 5.150 1.00 71.38 268 GLN A O 1
ATOM 2020 N N . PRO A 1 269 ? -0.252 3.544 5.870 1.00 67.94 269 PRO A N 1
ATOM 2021 C CA . PRO A 1 269 ? 0.515 4.782 5.833 1.00 67.94 269 PRO A CA 1
ATOM 2022 C C . PRO A 1 269 ? 0.581 5.339 4.407 1.00 67.94 269 PRO A C 1
ATOM 2024 O O . PRO A 1 269 ? 0.891 4.615 3.463 1.00 67.94 269 PRO A O 1
ATOM 2027 N N . GLN A 1 270 ? 0.293 6.630 4.246 1.00 76.31 270 GLN A N 1
ATOM 2028 C CA . GLN A 1 270 ? 0.473 7.336 2.977 1.00 76.31 270 GLN A CA 1
ATOM 2029 C C . GLN A 1 270 ? 1.574 8.368 3.144 1.00 76.31 270 GLN A C 1
ATOM 2031 O O . GLN A 1 270 ? 1.574 9.114 4.124 1.00 76.31 270 GLN A O 1
ATOM 2036 N N . LEU A 1 271 ? 2.493 8.405 2.183 1.00 80.81 271 LEU A N 1
ATOM 2037 C CA . LEU A 1 271 ? 3.643 9.292 2.226 1.00 80.81 271 LEU A CA 1
ATOM 2038 C C . LEU A 1 271 ? 3.229 10.772 2.214 1.00 80.81 271 LEU A C 1
ATOM 2040 O O . LEU A 1 271 ? 2.238 11.146 1.579 1.00 80.81 271 LEU A O 1
ATOM 2044 N N . GLY A 1 272 ? 4.010 11.613 2.894 1.00 85.69 272 GLY A N 1
ATOM 2045 C CA . GLY A 1 272 ? 3.787 13.051 2.922 1.00 85.69 272 GLY A CA 1
ATOM 2046 C C . GLY A 1 272 ? 2.689 13.487 3.879 1.00 85.69 272 GLY A C 1
ATOM 2047 O O . GLY A 1 272 ? 2.199 12.717 4.707 1.00 85.69 272 GLY A O 1
ATOM 2048 N N . LEU A 1 273 ? 2.333 14.768 3.784 1.00 90.25 273 LEU A N 1
ATOM 2049 C CA . LEU A 1 273 ? 1.240 15.370 4.541 1.00 90.25 273 LEU A CA 1
ATOM 2050 C C . LEU A 1 273 ? -0.065 15.248 3.751 1.00 90.25 273 LEU A C 1
ATOM 2052 O O . LEU A 1 273 ? -0.175 15.772 2.644 1.00 90.25 273 LEU A O 1
ATOM 2056 N N . ASN A 1 274 ? -1.049 14.573 4.334 1.00 88.00 274 ASN A N 1
ATOM 2057 C CA . ASN A 1 274 ? -2.348 14.297 3.734 1.00 88.00 274 ASN A CA 1
ATOM 2058 C C . ASN A 1 274 ? -3.461 14.814 4.652 1.00 88.00 274 ASN A C 1
ATOM 2060 O O . ASN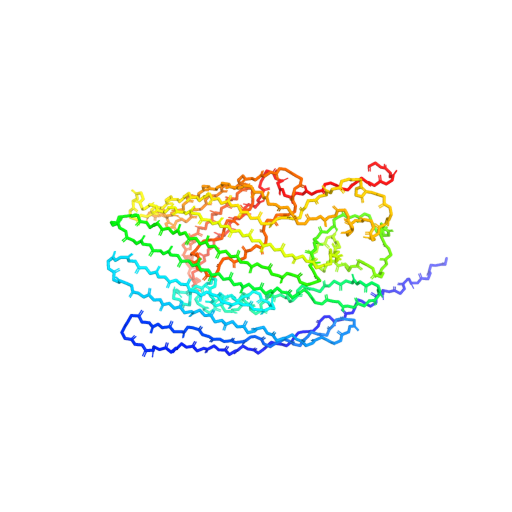 A 1 274 ? -3.432 14.567 5.861 1.00 88.00 274 ASN A O 1
ATOM 2064 N N . LEU A 1 275 ? -4.444 15.506 4.080 1.00 90.50 275 LEU A N 1
ATOM 2065 C CA . LEU A 1 275 ? -5.588 16.087 4.781 1.00 90.50 275 LEU A CA 1
ATOM 2066 C C . LEU A 1 275 ? -6.881 15.724 4.048 1.00 90.50 275 LEU A C 1
ATOM 2068 O O . LEU A 1 275 ? -6.965 15.842 2.829 1.00 90.50 275 LEU A O 1
ATOM 2072 N N . GLN A 1 276 ? -7.904 15.319 4.791 1.00 91.81 276 GLN A N 1
ATOM 2073 C CA . GLN A 1 276 ? -9.225 15.025 4.250 1.00 91.81 276 GLN A CA 1
ATOM 2074 C C . GLN A 1 276 ? -10.309 15.648 5.126 1.00 91.81 276 GLN A C 1
ATOM 2076 O O . GLN A 1 276 ? -10.289 15.527 6.355 1.00 91.81 276 GLN A O 1
ATOM 2081 N N . VAL A 1 277 ? -11.276 16.276 4.465 1.00 92.19 277 VAL A N 1
ATOM 2082 C CA . VAL A 1 277 ? -12.469 16.862 5.069 1.00 92.19 277 VAL A CA 1
ATOM 2083 C C . VAL A 1 277 ? -13.694 16.277 4.383 1.00 92.19 277 VAL A C 1
ATOM 2085 O O . VAL A 1 277 ? -13.797 16.315 3.158 1.00 92.19 277 VAL A O 1
ATOM 2088 N N . LYS A 1 278 ? -14.633 15.756 5.172 1.00 92.88 278 LYS A N 1
ATOM 2089 C CA . LYS A 1 278 ? -15.949 15.318 4.697 1.00 92.88 278 LYS A CA 1
ATOM 2090 C C . LYS A 1 278 ? -17.037 16.034 5.475 1.00 92.88 278 LYS A C 1
ATOM 2092 O O . LYS A 1 278 ? -17.127 15.892 6.694 1.00 92.88 278 LYS A O 1
ATOM 2097 N N . GLN A 1 279 ? -17.855 16.804 4.777 1.00 93.62 279 GLN A N 1
ATOM 2098 C CA . GLN A 1 279 ? -18.923 17.607 5.349 1.00 93.62 279 GLN A CA 1
ATOM 2099 C C . GLN A 1 279 ? -20.273 17.092 4.844 1.00 93.62 279 GLN A C 1
ATOM 2101 O O . GLN A 1 279 ? -20.592 17.291 3.672 1.00 93.62 279 GLN A O 1
ATOM 2106 N N . PRO A 1 280 ? -21.099 16.479 5.708 1.00 91.62 280 PRO A N 1
ATOM 2107 C CA . PRO A 1 280 ? -22.495 16.231 5.382 1.00 91.62 280 PRO A CA 1
ATOM 2108 C C . PRO A 1 280 ? -23.200 17.560 5.098 1.00 91.62 280 PRO A C 1
ATOM 2110 O O . PRO A 1 280 ? -23.094 18.504 5.886 1.00 91.62 280 PRO A O 1
ATOM 2113 N N . ILE A 1 281 ? -23.907 17.641 3.977 1.00 88.00 281 ILE A N 1
ATOM 2114 C CA . ILE A 1 281 ? -24.723 18.799 3.620 1.00 88.00 281 ILE A CA 1
ATOM 2115 C C . ILE A 1 281 ? -26.164 18.477 4.042 1.00 88.00 281 ILE A C 1
ATOM 2117 O O . ILE A 1 281 ? -26.689 17.432 3.642 1.00 88.00 281 ILE A O 1
ATOM 2121 N N . PRO A 1 282 ? -26.813 19.329 4.858 1.00 79.31 282 PRO A N 1
ATOM 2122 C CA . PRO A 1 282 ? -28.219 19.157 5.202 1.00 79.31 282 PRO A CA 1
ATOM 2123 C C . PRO A 1 282 ? -29.076 19.079 3.937 1.00 79.31 282 PRO A C 1
ATOM 2125 O O . PRO A 1 282 ? -28.818 19.799 2.972 1.00 79.31 282 PRO A O 1
ATOM 2128 N N . ALA A 1 283 ? -30.106 18.232 3.941 1.00 76.00 283 ALA A N 1
ATOM 2129 C CA . ALA A 1 283 ? -31.050 18.182 2.832 1.00 76.00 283 ALA A CA 1
ATOM 2130 C C . ALA A 1 283 ? -31.687 19.571 2.649 1.00 76.00 283 ALA A C 1
ATOM 2132 O O . ALA A 1 283 ? -32.368 20.072 3.545 1.00 76.00 283 ALA A O 1
ATOM 2133 N N . MET A 1 284 ? -31.436 20.209 1.505 1.00 67.69 284 MET A N 1
ATOM 2134 C CA . MET A 1 284 ? -32.142 21.427 1.120 1.00 67.69 284 MET A CA 1
ATOM 2135 C C . MET A 1 284 ? -33.536 21.040 0.620 1.00 67.69 284 MET A C 1
ATOM 2137 O O . MET A 1 284 ? -33.685 20.060 -0.111 1.00 67.69 284 MET A O 1
ATOM 2141 N N . GLY A 1 285 ? -34.551 21.775 1.085 1.00 60.19 285 GLY A N 1
ATOM 2142 C CA . GLY A 1 285 ? -35.969 21.426 0.969 1.00 60.19 285 GLY A CA 1
ATOM 2143 C C . GLY A 1 285 ? -36.368 20.812 -0.377 1.00 60.19 285 GLY A C 1
ATOM 2144 O O . GLY A 1 285 ? -36.256 21.454 -1.415 1.00 60.19 285 GLY A O 1
ATOM 2145 N N . GLY A 1 286 ? -36.862 19.570 -0.330 1.00 71.88 286 GLY A N 1
ATOM 2146 C CA . GLY A 1 286 ? -37.474 18.868 -1.463 1.00 71.88 286 GLY A CA 1
ATOM 2147 C C . GLY A 1 286 ? -36.602 17.828 -2.175 1.00 71.88 286 GLY A C 1
ATOM 2148 O O . GLY A 1 286 ? -37.152 17.034 -2.932 1.00 71.88 286 GLY A O 1
ATOM 2149 N N . ILE A 1 287 ? -35.286 17.770 -1.929 1.00 76.19 287 ILE A N 1
ATOM 2150 C CA . ILE A 1 287 ? -34.408 16.793 -2.598 1.00 76.19 287 ILE A CA 1
ATOM 2151 C C . ILE A 1 287 ? -34.198 15.558 -1.703 1.00 76.19 287 ILE A C 1
ATOM 2153 O O . ILE A 1 287 ? -33.529 15.667 -0.671 1.00 76.19 287 ILE A O 1
ATOM 2157 N N . PRO A 1 288 ? -34.731 14.373 -2.064 1.00 76.31 288 PRO A N 1
ATOM 2158 C CA . PRO A 1 288 ? -34.448 13.146 -1.331 1.00 76.31 288 PRO A CA 1
ATOM 2159 C C . PRO A 1 288 ? -32.983 12.742 -1.543 1.00 76.31 288 PRO A C 1
ATOM 2161 O O . PRO A 1 288 ? -32.544 12.526 -2.669 1.00 76.31 288 PRO A O 1
ATOM 2164 N N . GLY A 1 289 ? -32.212 12.634 -0.460 1.00 75.94 289 GLY A N 1
ATOM 2165 C CA . GLY A 1 289 ? -30.825 12.169 -0.521 1.00 75.94 289 GLY A CA 1
ATOM 2166 C C . GLY A 1 289 ? -29.968 12.620 0.660 1.00 75.94 289 GLY A C 1
ATOM 2167 O O . GLY A 1 289 ? -30.330 13.529 1.406 1.00 75.94 289 GLY A O 1
ATOM 2168 N N . ARG A 1 290 ? -28.810 11.971 0.830 1.00 80.94 290 ARG A N 1
ATOM 2169 C CA . ARG A 1 290 ? -27.732 12.424 1.721 1.00 80.94 290 ARG A CA 1
ATOM 2170 C C . ARG A 1 290 ? -26.619 12.990 0.852 1.00 80.94 290 ARG A C 1
ATOM 2172 O O . ARG A 1 290 ? -26.011 12.250 0.085 1.00 80.94 290 ARG A O 1
ATOM 2179 N N . PHE A 1 291 ? -26.368 14.285 0.975 1.00 86.06 291 PHE A N 1
ATOM 2180 C CA . PHE A 1 291 ? -25.303 14.961 0.244 1.00 86.06 291 PHE A CA 1
ATOM 2181 C C . PHE A 1 291 ? -24.068 15.091 1.138 1.00 86.06 291 PHE A C 1
ATOM 2183 O O . PHE A 1 291 ? -24.184 15.355 2.335 1.00 86.06 291 PHE A O 1
ATOM 2190 N N . GLU A 1 292 ? -22.880 14.903 0.569 1.00 88.81 292 GLU A N 1
ATOM 2191 C CA . GLU A 1 292 ? -21.605 15.065 1.270 1.00 88.81 292 GLU A CA 1
ATOM 2192 C C . GLU A 1 292 ? -20.641 15.849 0.376 1.00 88.81 292 GLU A C 1
ATOM 2194 O O . GLU A 1 292 ? -20.418 15.493 -0.779 1.00 88.81 292 GLU A O 1
ATOM 2199 N N . MET A 1 293 ? -20.060 16.918 0.917 1.00 91.19 293 MET A N 1
ATOM 2200 C CA . MET A 1 293 ? -18.922 17.599 0.312 1.00 91.19 293 MET A CA 1
ATOM 2201 C C . MET A 1 293 ? -17.644 16.921 0.796 1.00 91.19 293 MET A C 1
ATOM 2203 O O . MET A 1 293 ? -17.424 16.798 2.001 1.00 91.19 293 MET A O 1
ATOM 2207 N N . THR A 1 294 ? -16.786 16.518 -0.137 1.00 90.88 294 THR A N 1
ATOM 2208 C CA . THR A 1 294 ? -15.468 15.957 0.174 1.00 90.88 294 THR A CA 1
ATOM 2209 C C . THR A 1 294 ? -14.378 16.851 -0.400 1.00 90.88 294 THR A C 1
ATOM 2211 O O . THR A 1 294 ? -14.431 17.220 -1.570 1.00 90.88 294 THR A O 1
ATOM 2214 N N . ALA A 1 295 ? -13.384 17.173 0.422 1.00 91.62 295 ALA A N 1
ATOM 2215 C CA . ALA A 1 295 ? -12.144 17.810 0.005 1.00 91.62 295 ALA A CA 1
ATOM 2216 C C . ALA A 1 295 ? -10.968 16.955 0.482 1.00 91.62 295 ALA A C 1
ATOM 2218 O O . ALA A 1 295 ? -10.900 16.574 1.653 1.00 91.62 295 ALA A O 1
ATOM 2219 N N . GLU A 1 296 ? -10.043 16.650 -0.421 1.00 87.81 296 GLU A N 1
ATOM 2220 C CA . GLU A 1 296 ? -8.872 15.831 -0.127 1.00 87.81 296 GLU A CA 1
ATOM 2221 C C . GLU A 1 296 ? -7.622 16.498 -0.696 1.00 87.81 296 GLU A C 1
ATOM 2223 O O . GLU A 1 296 ? -7.555 16.815 -1.881 1.00 87.81 296 GLU A O 1
ATOM 2228 N N . LEU A 1 297 ? -6.635 16.718 0.169 1.00 88.94 297 LEU A N 1
ATOM 2229 C CA . LEU A 1 297 ? -5.317 17.220 -0.189 1.00 88.94 297 LEU A CA 1
ATOM 2230 C C . LEU A 1 297 ? -4.303 16.125 0.113 1.00 88.94 297 LEU A C 1
ATOM 2232 O O . LEU A 1 297 ? -4.206 15.655 1.249 1.00 88.94 297 LEU A O 1
ATOM 2236 N N . ARG A 1 298 ? -3.543 15.716 -0.901 1.00 85.06 298 ARG A N 1
ATOM 2237 C CA . ARG A 1 298 ? -2.607 14.595 -0.796 1.00 85.06 298 ARG A CA 1
ATOM 2238 C C . ARG A 1 298 ? -1.178 15.063 -0.997 1.00 85.06 298 ARG A C 1
ATOM 2240 O O . ARG A 1 298 ? -0.920 15.883 -1.871 1.00 85.06 298 ARG A O 1
ATOM 2247 N N . ASN A 1 299 ? -0.269 14.508 -0.198 1.00 85.12 299 ASN A N 1
ATOM 2248 C CA . ASN A 1 299 ? 1.172 14.740 -0.260 1.00 85.12 299 ASN A CA 1
ATOM 2249 C C . ASN A 1 299 ? 1.552 16.229 -0.433 1.00 85.12 299 ASN A C 1
ATOM 2251 O O . ASN A 1 299 ? 2.326 16.582 -1.320 1.00 85.12 299 ASN A O 1
ATOM 2255 N N . LEU A 1 300 ? 1.027 17.104 0.435 1.00 88.56 300 LEU A N 1
ATOM 2256 C CA . LEU A 1 300 ? 1.244 18.563 0.394 1.00 88.56 300 LEU A CA 1
ATOM 2257 C C . LEU A 1 300 ? 2.722 18.984 0.466 1.00 88.56 300 LEU A C 1
ATOM 2259 O O . LEU A 1 300 ? 3.054 20.117 0.140 1.00 88.56 300 LEU A O 1
ATOM 2263 N N . LEU A 1 301 ? 3.604 18.081 0.901 1.00 87.44 301 LEU A N 1
ATOM 2264 C CA . LEU A 1 301 ? 5.047 18.306 1.006 1.00 87.44 301 LEU A CA 1
ATOM 2265 C C . LEU A 1 301 ? 5.836 17.777 -0.201 1.00 87.44 301 LEU A C 1
ATOM 2267 O O . LEU A 1 301 ? 7.061 17.816 -0.172 1.00 87.44 301 LEU A O 1
ATOM 2271 N N . ALA A 1 302 ? 5.156 17.249 -1.224 1.00 84.00 302 ALA A N 1
ATOM 2272 C CA . ALA A 1 302 ? 5.766 16.696 -2.430 1.00 84.00 302 ALA A CA 1
ATOM 2273 C C . ALA A 1 302 ? 6.920 15.710 -2.138 1.00 84.00 302 ALA A C 1
ATOM 2275 O O . ALA A 1 302 ? 8.012 15.807 -2.694 1.00 84.00 302 ALA A O 1
ATOM 2276 N N . GLN A 1 303 ? 6.685 14.740 -1.250 1.00 83.50 303 GLN A N 1
ATOM 2277 C CA . GLN A 1 303 ? 7.675 13.724 -0.875 1.00 83.50 303 GLN A CA 1
ATOM 2278 C C . GLN A 1 303 ? 7.532 12.443 -1.712 1.00 83.50 303 GLN A C 1
ATOM 2280 O O . GLN A 1 303 ? 6.452 12.141 -2.215 1.00 83.50 303 GLN A O 1
ATOM 2285 N N . GLY A 1 304 ? 8.611 11.657 -1.818 1.00 78.69 304 GLY A N 1
ATOM 2286 C CA . GLY A 1 304 ? 8.596 10.343 -2.486 1.00 78.69 304 GLY A CA 1
ATOM 2287 C C . GLY A 1 304 ? 8.892 10.341 -3.978 1.00 78.69 304 GLY A C 1
ATOM 2288 O O . GLY A 1 304 ? 8.516 9.394 -4.665 1.00 78.69 304 GLY A O 1
ATOM 2289 N N . TYR A 1 305 ? 9.547 11.388 -4.472 1.00 82.00 305 TYR A N 1
ATOM 2290 C CA . TYR A 1 305 ? 9.991 11.484 -5.857 1.00 82.00 305 TYR A CA 1
ATOM 2291 C C . TYR A 1 305 ? 11.498 11.242 -5.945 1.00 82.00 305 TYR A C 1
ATOM 2293 O O . TYR A 1 305 ? 12.263 11.643 -5.061 1.00 82.00 305 TYR A O 1
ATOM 2301 N N . VAL A 1 306 ? 11.918 10.586 -7.025 1.00 82.69 306 VAL A N 1
ATOM 2302 C CA . VAL A 1 306 ? 13.324 10.482 -7.424 1.00 82.69 306 VAL A CA 1
ATOM 2303 C C . VAL A 1 306 ? 13.498 11.371 -8.650 1.00 82.69 306 VAL A C 1
ATOM 2305 O O . VAL A 1 306 ? 12.852 11.098 -9.663 1.00 82.69 306 VAL A O 1
ATOM 2308 N N . PRO A 1 307 ? 14.302 12.445 -8.568 1.00 79.56 307 PRO A N 1
ATOM 2309 C CA . PRO A 1 307 ? 14.541 13.294 -9.721 1.00 79.56 307 PRO A CA 1
ATOM 2310 C C . PRO A 1 307 ? 15.338 12.521 -10.775 1.00 79.56 307 PRO A C 1
ATOM 2312 O O . PRO A 1 307 ? 16.294 11.814 -10.453 1.00 79.56 307 PRO A O 1
ATOM 2315 N N . LEU A 1 308 ? 14.938 12.687 -12.030 1.00 72.06 308 LEU A N 1
ATOM 2316 C CA . LEU A 1 308 ? 15.733 12.340 -13.201 1.00 72.06 308 LEU A CA 1
ATOM 2317 C C . LEU A 1 308 ? 16.185 13.661 -13.816 1.00 72.06 308 LEU A C 1
ATOM 2319 O O . LEU A 1 308 ? 15.373 14.581 -13.925 1.00 72.06 308 LEU A O 1
ATOM 2323 N N . MET A 1 309 ? 17.460 13.774 -14.173 1.00 65.81 309 MET A N 1
ATOM 2324 C CA . MET A 1 309 ? 17.939 14.951 -14.891 1.00 65.81 309 MET A CA 1
ATOM 2325 C C . MET A 1 309 ? 17.762 14.702 -16.381 1.00 65.81 309 MET A C 1
ATOM 2327 O O . MET A 1 309 ? 18.205 13.682 -16.910 1.00 65.81 309 MET A O 1
ATOM 2331 N N . SER A 1 310 ? 17.072 15.622 -17.052 1.00 58.28 310 SER A N 1
ATOM 2332 C CA . SER A 1 310 ? 17.004 15.601 -18.505 1.00 58.28 310 SER A CA 1
ATOM 2333 C C . SER A 1 310 ? 18.339 16.100 -19.079 1.00 58.28 310 SER A C 1
ATOM 2335 O O . SER A 1 310 ? 19.011 16.902 -18.424 1.00 58.28 310 SER A O 1
ATOM 2337 N N . PRO A 1 311 ? 18.746 15.669 -20.287 1.00 55.88 311 PRO A N 1
ATOM 2338 C CA . PRO A 1 311 ? 19.892 16.264 -20.976 1.00 55.88 311 PRO A CA 1
ATOM 2339 C C . PRO A 1 311 ? 19.792 17.792 -21.136 1.00 55.88 311 PRO A C 1
ATOM 2341 O O . PRO A 1 311 ? 20.822 18.449 -21.269 1.00 55.88 311 PRO A O 1
ATOM 2344 N N . ASP A 1 312 ? 18.576 18.347 -21.071 1.00 52.22 312 ASP A N 1
ATOM 2345 C CA . ASP A 1 312 ? 18.285 19.770 -21.262 1.00 52.22 312 ASP A CA 1
ATOM 2346 C C . ASP A 1 312 ? 18.196 20.562 -19.938 1.00 52.22 312 ASP A C 1
ATOM 2348 O O . ASP A 1 312 ? 17.941 21.769 -19.960 1.00 52.22 312 ASP A O 1
ATOM 2352 N N . GLY A 1 313 ? 18.464 19.911 -18.795 1.00 41.56 313 GLY A N 1
ATOM 2353 C CA . GLY A 1 313 ? 18.357 20.496 -17.449 1.00 41.56 313 GLY A CA 1
ATOM 2354 C C . GLY A 1 313 ? 17.027 20.231 -16.760 1.00 41.56 313 GLY A C 1
ATOM 2355 O O . GLY A 1 313 ? 16.007 20.032 -17.458 1.00 41.56 313 GLY A O 1
#